Protein AF-A0A2V9QIJ2-F1 (afdb_monomer_lite)

Foldseek 3Di:
DDDPLQVLLVLLQVCCCPPAVEHEAEDAADPLFQWWDQLRYIYGYNPDDSLVSLLSSLLVVLLSLCVFPPVVLVVLLDDDDPLDDVVCLVVNVVSLLSSLLQSQLSSVVSVNPVCQVVSQQLSQLLSQQVNVCNHPVDHDASVVSRDPDGDGRHRDDRDDGHGDGNDIDSVDPRRDSHDDDPPDDDPPPDDPPPPDPDDDDDDDDDDDDDDDDDDDDDDDDDDDD

Sequence (225 aa):
MSIRFADDCQKLETHLKTRYGIRVVTRDIPDPLTGDLDGLEIHIDYAVTPEQRLFLLAHLFGHTVQWNTDPGAFEIGRKYQPPVDEGLFTAILAYENEAASYGLAMLHQAGIADADEWFSAYSQCDQIYLLDFYRSGKKGDFRTFWPASFPLIQPKPIPSFQAVRRGFRMDGVGYLRFCPRNLSSDPSQDDPFRSRAGSALEENLITSPLPFGSTRHLNNEHAKN

Secondary structure (DSSP, 8-state):
----HHHHHHHHHHHIIIII-PEEEEE---TT-SEEE-SSEEEEETTS-HHHHHHHHHHHHHHHHHHHH-TTHHHHTSPPPSSPPGGGHHHHHHHHHHHHHHHHHHHHHTT--TTHHHHHHHHHHHHHHHHHHHHHS----GGGG--SS-PPPPPPPPPP---------SS---S--PPS------TTS--GGGSSS----------------------------

pLDDT: mean 77.23, std 24.63, range [27.31, 98.5]

Radius of gyration: 26.17 Å; chains: 1; bounding box: 38×90×59 Å

Structure (mmCIF, N/CA/C/O backbone):
data_AF-A0A2V9QIJ2-F1
#
_entry.id   AF-A0A2V9QIJ2-F1
#
loop_
_atom_site.group_PDB
_atom_site.id
_atom_site.type_symbol
_atom_site.label_atom_id
_atom_site.label_alt_id
_atom_site.label_comp_id
_atom_site.label_asym_id
_atom_site.label_entity_id
_atom_site.label_seq_id
_atom_site.pdbx_PDB_ins_code
_atom_site.Cartn_x
_atom_site.Cartn_y
_atom_site.Cartn_z
_atom_site.occupancy
_atom_site.B_iso_or_equiv
_atom_site.auth_seq_id
_atom_site.auth_comp_id
_atom_site.auth_asym_id
_atom_site.auth_atom_id
_atom_site.pdbx_PDB_model_num
ATOM 1 N N . MET A 1 1 ? -9.101 18.980 3.767 1.00 55.75 1 MET A N 1
ATOM 2 C CA . MET A 1 1 ? -7.969 19.222 4.691 1.00 55.75 1 MET A CA 1
ATOM 3 C C . MET A 1 1 ? -6.728 18.555 4.092 1.00 55.75 1 MET A C 1
ATOM 5 O O . MET A 1 1 ? -6.886 17.815 3.134 1.00 55.75 1 MET A O 1
ATOM 9 N N . SER A 1 2 ? -5.504 18.844 4.557 1.00 82.81 2 SER A N 1
ATOM 10 C CA . SER A 1 2 ? -4.305 18.142 4.057 1.00 82.81 2 SER A CA 1
ATOM 11 C C . SER A 1 2 ? -4.092 16.827 4.811 1.00 82.81 2 SER A C 1
ATOM 13 O O . SER A 1 2 ? -4.379 16.749 6.009 1.00 82.81 2 SER A O 1
ATOM 15 N N . ILE A 1 3 ? -3.564 15.811 4.127 1.00 89.75 3 ILE A N 1
ATOM 16 C CA . ILE A 1 3 ? -3.202 14.519 4.726 1.00 89.75 3 ILE A CA 1
ATOM 17 C C . ILE A 1 3 ? -2.133 14.751 5.800 1.00 89.75 3 ILE A C 1
ATOM 19 O O . ILE A 1 3 ? -1.184 15.513 5.593 1.00 89.75 3 ILE A O 1
ATOM 23 N N . ARG A 1 4 ? -2.279 14.107 6.962 1.00 95.44 4 ARG A N 1
ATOM 24 C CA . ARG A 1 4 ? -1.317 14.195 8.068 1.00 95.44 4 ARG A CA 1
ATOM 25 C C . ARG A 1 4 ? -0.670 12.836 8.238 1.00 95.44 4 ARG A C 1
ATOM 27 O O . ARG A 1 4 ? -1.018 12.092 9.146 1.00 95.44 4 ARG A O 1
ATOM 34 N N . PHE A 1 5 ? 0.278 12.522 7.358 1.00 96.56 5 PHE A N 1
ATOM 35 C CA . PHE A 1 5 ? 0.811 11.169 7.184 1.00 96.56 5 PHE A CA 1
ATOM 36 C C . PHE A 1 5 ? 1.166 10.440 8.488 1.00 96.56 5 PHE A C 1
ATOM 38 O O . PHE A 1 5 ? 0.772 9.291 8.660 1.00 96.56 5 PHE A O 1
ATOM 45 N N . ALA A 1 6 ? 1.856 11.095 9.426 1.00 96.00 6 ALA A N 1
ATOM 46 C CA . ALA A 1 6 ? 2.221 10.479 10.704 1.00 96.00 6 ALA A CA 1
ATOM 47 C C . ALA A 1 6 ? 0.999 10.183 11.600 1.00 96.00 6 ALA A C 1
ATOM 49 O O . ALA A 1 6 ? 0.856 9.064 12.096 1.00 96.00 6 ALA A O 1
ATOM 50 N N . ASP A 1 7 ? 0.096 11.155 11.762 1.00 96.94 7 ASP A N 1
ATOM 51 C CA . ASP A 1 7 ? -1.138 10.992 12.543 1.00 96.94 7 ASP A CA 1
ATOM 52 C C . ASP A 1 7 ? -2.047 9.927 11.918 1.00 96.94 7 ASP A C 1
ATOM 54 O O . ASP A 1 7 ? -2.646 9.104 12.612 1.00 96.94 7 ASP A O 1
ATOM 58 N N . ASP A 1 8 ? -2.156 9.943 10.592 1.00 97.44 8 ASP A N 1
ATOM 59 C CA . ASP A 1 8 ? -3.006 9.036 9.837 1.00 97.44 8 ASP A CA 1
ATOM 60 C C . ASP A 1 8 ? -2.447 7.606 9.869 1.00 97.44 8 ASP A C 1
ATOM 62 O O . ASP A 1 8 ? -3.227 6.675 10.054 1.00 97.44 8 ASP A O 1
ATOM 66 N N . CYS A 1 9 ? -1.118 7.415 9.855 1.00 97.62 9 CYS A N 1
ATOM 67 C CA . CYS A 1 9 ? -0.502 6.112 10.141 1.00 97.62 9 CYS A CA 1
ATOM 68 C C . CYS A 1 9 ? -0.926 5.584 11.516 1.00 97.62 9 CYS A C 1
ATOM 70 O O . CYS A 1 9 ? -1.364 4.440 11.631 1.00 97.62 9 CYS A O 1
ATOM 72 N N . GLN A 1 10 ? -0.848 6.413 12.562 1.00 97.12 10 GLN A N 1
ATOM 73 C CA . GLN A 1 10 ? -1.204 5.992 13.919 1.00 97.12 10 GLN A CA 1
ATOM 74 C C . GLN A 1 10 ? -2.685 5.598 14.038 1.00 97.12 10 GLN A C 1
ATOM 76 O O . GLN A 1 10 ? -3.017 4.596 14.687 1.00 97.12 10 GLN A O 1
ATOM 81 N N . LYS A 1 11 ? -3.584 6.360 13.399 1.00 96.94 11 LYS A N 1
ATOM 82 C CA . LYS A 1 11 ? -5.013 6.015 13.321 1.00 96.94 11 LYS A CA 1
ATOM 83 C C . LYS A 1 11 ? -5.214 4.676 12.625 1.00 96.94 11 LYS A C 1
ATOM 85 O O . LYS A 1 11 ? -5.948 3.832 13.137 1.00 96.94 11 LYS A O 1
ATOM 90 N N . LEU A 1 12 ? -4.538 4.476 11.497 1.00 97.25 12 LEU A N 1
ATOM 91 C CA . LEU A 1 12 ? -4.661 3.275 10.684 1.00 97.25 12 LEU A CA 1
ATOM 92 C C . LEU A 1 12 ? -4.174 2.033 11.431 1.00 97.25 12 LEU A C 1
ATOM 94 O O . LEU A 1 12 ? -4.890 1.041 11.506 1.00 97.25 12 LEU A O 1
ATOM 98 N N . GLU A 1 13 ? -3.008 2.108 12.071 1.00 97.81 13 GLU A N 1
ATOM 99 C CA . GLU A 1 13 ? -2.464 1.022 12.894 1.00 97.81 13 GLU A CA 1
ATOM 100 C C . GLU A 1 13 ? -3.395 0.658 14.057 1.00 97.81 13 GLU A C 1
ATOM 102 O O . GLU A 1 13 ? -3.639 -0.521 14.333 1.00 97.81 13 GLU A O 1
ATOM 107 N N . THR A 1 14 ? -3.967 1.671 14.716 1.00 97.81 14 THR A N 1
ATOM 108 C CA . THR A 1 14 ? -4.956 1.466 15.781 1.00 97.81 14 THR A CA 1
ATOM 109 C C . THR A 1 14 ? -6.206 0.778 15.236 1.00 97.81 14 THR A C 1
ATOM 111 O O . THR A 1 14 ? -6.710 -0.169 15.848 1.00 97.81 14 THR A O 1
ATOM 114 N N . HIS A 1 15 ? -6.694 1.213 14.074 1.00 97.81 15 HIS A N 1
ATOM 115 C CA . HIS A 1 15 ? -7.863 0.632 13.424 1.00 97.81 15 HIS A CA 1
ATOM 116 C C . HIS A 1 15 ? -7.620 -0.829 13.021 1.00 97.81 15 HIS A C 1
ATOM 118 O O . HIS A 1 15 ? -8.410 -1.697 13.381 1.00 97.81 15 HIS A O 1
ATOM 124 N N . LEU A 1 16 ? -6.493 -1.133 12.372 1.00 97.56 16 LEU A N 1
ATOM 125 C CA . LEU A 1 16 ? -6.100 -2.492 11.982 1.00 97.56 16 LEU A CA 1
ATOM 126 C C . LEU A 1 16 ? -6.086 -3.448 13.179 1.00 97.56 16 LEU A C 1
ATOM 128 O O . LEU A 1 16 ? -6.705 -4.517 13.142 1.00 97.56 16 LEU A O 1
ATOM 132 N N . LYS A 1 17 ? -5.456 -3.027 14.279 1.00 97.38 17 LYS A N 1
ATOM 133 C CA . LYS A 1 17 ? -5.373 -3.832 15.499 1.00 97.38 17 LYS A CA 1
ATOM 134 C C . LYS A 1 17 ? -6.741 -4.058 16.137 1.00 97.38 17 LYS A C 1
ATOM 136 O O . LYS A 1 17 ? -7.055 -5.176 16.532 1.00 97.38 17 LYS A O 1
ATOM 141 N N . THR A 1 18 ? -7.541 -3.004 16.276 1.00 97.12 18 THR A N 1
ATOM 142 C CA . THR A 1 18 ? -8.806 -3.060 17.029 1.00 97.12 18 THR A CA 1
ATOM 143 C C . THR A 1 18 ? -9.947 -3.686 16.234 1.00 97.12 18 THR A C 1
ATOM 145 O O . THR A 1 18 ? -10.744 -4.429 16.802 1.00 97.12 18 THR A O 1
ATOM 148 N N . ARG A 1 19 ? -10.025 -3.418 14.926 1.00 96.75 19 ARG A N 1
ATOM 149 C CA . ARG A 1 19 ? -11.126 -3.867 14.066 1.00 96.75 19 ARG A CA 1
ATOM 150 C C . ARG A 1 19 ? -10.872 -5.219 13.410 1.00 96.75 19 ARG A C 1
ATOM 152 O O . ARG A 1 19 ? -11.833 -5.972 13.231 1.00 96.75 19 ARG A O 1
ATOM 159 N N . TYR A 1 20 ? -9.624 -5.500 13.041 1.00 96.31 20 TYR A N 1
ATOM 160 C CA . TYR A 1 20 ? -9.250 -6.682 12.257 1.00 96.31 20 TYR A CA 1
ATOM 161 C C . TYR A 1 20 ? -8.332 -7.650 13.010 1.00 96.31 20 TYR A C 1
ATOM 163 O O . TYR A 1 20 ? -8.094 -8.755 12.530 1.00 96.31 20 TYR A O 1
ATOM 171 N N . GLY A 1 21 ? -7.816 -7.264 14.183 1.00 96.19 21 GLY A N 1
ATOM 172 C CA . GLY A 1 21 ? -6.835 -8.068 14.914 1.00 96.19 21 GLY A CA 1
ATOM 173 C C . GLY A 1 21 ? -5.475 -8.156 14.213 1.00 96.19 21 GLY A C 1
ATOM 174 O O . GLY A 1 21 ? -4.659 -8.995 14.584 1.00 96.19 21 GLY A O 1
ATOM 175 N N . ILE A 1 22 ? -5.228 -7.302 13.213 1.00 96.50 22 ILE A N 1
ATOM 176 C CA . ILE A 1 22 ? -3.996 -7.296 12.422 1.00 96.50 22 ILE A CA 1
ATOM 177 C C . ILE A 1 22 ? -2.946 -6.466 13.154 1.00 96.50 22 ILE A C 1
ATOM 179 O O . ILE A 1 22 ? -3.179 -5.304 13.498 1.00 96.50 22 ILE A O 1
ATOM 183 N N . ARG A 1 23 ? -1.774 -7.056 13.397 1.00 96.06 23 ARG A N 1
ATOM 184 C CA . ARG A 1 23 ? -0.658 -6.368 14.054 1.00 96.06 23 ARG A CA 1
ATOM 185 C C . ARG A 1 23 ? 0.262 -5.735 13.017 1.00 96.06 23 ARG A C 1
ATOM 187 O O . ARG A 1 23 ? 0.655 -6.392 12.060 1.00 96.06 23 ARG A O 1
ATOM 194 N N . VAL A 1 24 ? 0.660 -4.489 13.259 1.00 96.69 24 VAL A N 1
ATOM 195 C CA . VAL A 1 24 ? 1.707 -3.818 12.483 1.00 96.69 24 VAL A CA 1
ATOM 196 C C . VAL A 1 24 ? 3.044 -3.946 13.209 1.00 96.69 24 VAL A C 1
ATOM 198 O O . VAL A 1 24 ? 3.128 -3.725 14.420 1.00 96.69 24 VAL A O 1
ATOM 201 N N . VAL A 1 25 ? 4.087 -4.339 12.480 1.00 95.56 25 VAL A N 1
ATOM 202 C CA . VAL A 1 25 ? 5.436 -4.583 12.999 1.00 95.56 25 VAL A CA 1
ATOM 203 C C . VAL A 1 25 ? 6.431 -3.700 12.264 1.00 95.56 25 VAL A C 1
ATOM 205 O O . VAL A 1 25 ? 6.711 -3.914 11.089 1.00 95.56 25 VAL A O 1
ATOM 208 N N . THR A 1 26 ? 7.005 -2.731 12.969 1.00 95.38 26 THR A N 1
ATOM 209 C CA . THR A 1 26 ? 8.115 -1.930 12.443 1.00 95.38 26 THR A CA 1
ATOM 210 C C . THR A 1 26 ? 9.434 -2.640 12.737 1.00 95.38 26 THR A C 1
ATOM 212 O O . THR A 1 26 ? 9.715 -2.946 13.897 1.00 95.38 26 THR A O 1
ATOM 215 N N . ARG A 1 27 ? 10.231 -2.935 11.707 1.00 90.56 27 ARG A N 1
ATOM 216 C CA . ARG A 1 27 ? 11.515 -3.650 11.836 1.00 90.56 27 ARG A CA 1
ATOM 217 C C . ARG A 1 27 ? 12.465 -3.300 10.693 1.00 90.56 27 ARG A C 1
ATOM 219 O O . ARG A 1 27 ? 12.053 -2.633 9.760 1.00 90.56 27 ARG A O 1
ATOM 226 N N . ASP A 1 28 ? 13.703 -3.778 10.765 1.00 88.88 28 ASP A N 1
ATOM 227 C CA . ASP A 1 28 ? 14.598 -3.811 9.602 1.00 88.88 28 ASP A CA 1
ATOM 228 C C . ASP A 1 28 ? 14.075 -4.854 8.603 1.00 88.88 28 ASP A C 1
ATOM 230 O O . ASP A 1 28 ? 13.861 -6.019 8.978 1.00 88.88 28 ASP A O 1
ATOM 234 N N . ILE A 1 29 ? 13.816 -4.446 7.365 1.00 83.06 29 ILE A N 1
ATOM 235 C CA . ILE A 1 29 ? 13.443 -5.332 6.268 1.00 83.06 29 ILE A CA 1
ATOM 236 C C . ILE A 1 29 ? 14.593 -5.318 5.251 1.00 83.06 29 ILE A C 1
ATOM 238 O O . ILE A 1 29 ? 15.024 -4.258 4.811 1.00 83.06 29 ILE A O 1
ATOM 242 N N . PRO A 1 30 ? 15.108 -6.492 4.835 1.00 78.62 30 PRO A N 1
ATOM 243 C CA . PRO A 1 30 ? 16.214 -6.533 3.892 1.00 78.62 30 PRO A CA 1
ATOM 244 C C . PRO A 1 30 ? 15.908 -5.796 2.585 1.00 78.62 30 PRO A C 1
ATOM 246 O O . PRO A 1 30 ? 14.915 -6.087 1.905 1.00 78.62 30 PRO A O 1
ATOM 249 N N . ASP A 1 31 ? 16.833 -4.915 2.196 1.00 69.06 31 ASP A N 1
ATOM 250 C CA . ASP A 1 31 ? 16.843 -4.293 0.877 1.00 69.06 31 ASP A CA 1
ATOM 251 C C . ASP A 1 31 ? 16.657 -5.379 -0.198 1.00 69.06 31 ASP A C 1
ATOM 253 O O . ASP A 1 31 ? 17.326 -6.421 -0.174 1.00 69.06 31 ASP A O 1
ATOM 257 N N . PRO A 1 32 ? 15.761 -5.175 -1.174 1.00 70.69 32 PRO A N 1
ATOM 258 C CA . PRO A 1 32 ? 15.106 -3.920 -1.561 1.00 70.69 32 PRO A CA 1
ATOM 259 C C . PRO A 1 32 ? 13.662 -3.758 -1.044 1.00 70.69 32 PRO A C 1
ATOM 261 O O . PRO A 1 32 ? 12.883 -3.037 -1.667 1.00 70.69 32 PRO A O 1
ATOM 264 N N . LEU A 1 33 ? 13.234 -4.546 -0.058 1.00 75.81 33 LEU A N 1
ATOM 265 C CA . LEU A 1 33 ? 11.830 -4.597 0.350 1.00 75.81 33 LEU A CA 1
ATOM 266 C C . LEU A 1 33 ? 11.549 -3.523 1.404 1.00 75.81 33 LEU A C 1
ATOM 268 O O . LEU A 1 33 ? 12.352 -3.319 2.302 1.00 75.81 33 LEU A O 1
ATOM 272 N N . THR A 1 34 ? 10.390 -2.872 1.314 1.00 83.94 34 THR A N 1
ATOM 273 C CA . THR A 1 34 ? 9.964 -1.853 2.296 1.00 83.94 34 THR A CA 1
ATOM 274 C C . THR A 1 34 ? 8.800 -2.304 3.178 1.00 83.94 34 THR A C 1
ATOM 276 O O . THR A 1 34 ? 8.507 -1.686 4.203 1.00 83.94 34 THR A O 1
ATOM 279 N N . GLY A 1 35 ? 8.164 -3.418 2.818 1.00 86.88 35 GLY A N 1
ATOM 280 C CA . GLY A 1 35 ? 7.099 -4.046 3.579 1.00 86.88 35 GLY A CA 1
ATOM 281 C C . GLY A 1 35 ? 6.926 -5.522 3.228 1.00 86.88 35 GLY A C 1
ATOM 282 O O . GLY A 1 35 ? 7.430 -6.002 2.210 1.00 86.88 35 GLY A O 1
ATOM 283 N N . ASP A 1 36 ? 6.239 -6.249 4.103 1.00 86.31 36 ASP A N 1
ATOM 284 C CA . ASP A 1 36 ? 5.885 -7.661 3.940 1.00 86.31 36 ASP A CA 1
ATOM 285 C C . ASP A 1 36 ? 4.595 -7.963 4.720 1.00 86.31 36 ASP A C 1
ATOM 287 O O . ASP A 1 36 ? 4.219 -7.213 5.625 1.00 86.31 36 ASP A O 1
ATOM 291 N N . LEU A 1 37 ? 3.918 -9.061 4.399 1.00 88.44 37 LEU A N 1
ATOM 292 C CA . LEU A 1 37 ? 2.733 -9.507 5.130 1.00 88.44 37 LEU A CA 1
ATOM 293 C C . LEU A 1 37 ? 2.642 -11.034 5.160 1.00 88.44 37 LEU A C 1
ATOM 295 O O . LEU A 1 37 ? 3.159 -11.720 4.280 1.00 88.44 37 LEU A O 1
ATOM 299 N N . ASP A 1 38 ? 1.966 -11.573 6.172 1.00 85.25 38 ASP A N 1
ATOM 300 C CA . ASP A 1 38 ? 1.769 -13.024 6.321 1.00 85.25 38 ASP A CA 1
ATOM 301 C C . ASP A 1 38 ? 0.291 -13.451 6.381 1.00 85.25 38 ASP A C 1
ATOM 303 O O . ASP A 1 38 ? -0.011 -14.621 6.636 1.00 85.25 38 ASP A O 1
ATOM 307 N N . GLY A 1 39 ? -0.625 -12.503 6.164 1.00 85.38 39 GLY A N 1
ATOM 308 C CA . GLY A 1 39 ? -2.075 -12.677 6.278 1.00 85.38 39 GLY A CA 1
ATOM 309 C C . GLY A 1 39 ? -2.656 -12.356 7.664 1.00 85.38 39 GLY A C 1
ATOM 310 O O . GLY A 1 39 ? -3.873 -12.217 7.782 1.00 85.38 39 GLY A O 1
ATOM 311 N N . LEU A 1 40 ? -1.817 -12.194 8.691 1.00 90.62 40 LEU A N 1
ATOM 312 C CA . LEU A 1 40 ? -2.180 -11.805 10.062 1.00 90.62 40 LEU A CA 1
ATOM 313 C C . LEU A 1 40 ? -1.444 -10.539 10.531 1.00 90.62 40 LEU A C 1
ATOM 315 O O . LEU A 1 40 ? -1.973 -9.761 11.325 1.00 90.62 40 LEU A O 1
ATOM 319 N N . GLU A 1 41 ? -0.222 -10.337 10.060 1.00 94.06 41 GLU A N 1
ATOM 320 C CA . GLU A 1 41 ? 0.670 -9.252 10.440 1.00 94.06 41 GLU A CA 1
ATOM 321 C C . GLU A 1 41 ? 1.143 -8.506 9.192 1.00 94.06 41 GLU A C 1
ATOM 323 O O . GLU A 1 41 ? 1.405 -9.106 8.147 1.00 94.06 41 GLU A O 1
ATOM 328 N N . ILE A 1 42 ? 1.268 -7.187 9.327 1.00 94.00 42 ILE A N 1
ATOM 329 C CA . ILE A 1 42 ? 1.852 -6.298 8.322 1.00 94.00 42 ILE A CA 1
ATOM 330 C C . ILE A 1 42 ? 3.182 -5.803 8.875 1.00 94.00 42 ILE A C 1
ATOM 332 O O . ILE A 1 42 ? 3.247 -5.231 9.962 1.00 94.00 42 ILE A O 1
ATOM 336 N N . HIS A 1 43 ? 4.256 -6.035 8.139 1.00 93.31 43 HIS A N 1
ATOM 337 C CA . HIS A 1 43 ? 5.605 -5.645 8.511 1.00 93.31 43 HIS A CA 1
ATOM 338 C C . HIS A 1 43 ? 6.029 -4.483 7.622 1.00 93.31 43 HIS A C 1
ATOM 340 O O . HIS A 1 43 ? 5.878 -4.557 6.408 1.00 93.31 43 HIS A O 1
ATOM 346 N N . ILE A 1 44 ? 6.562 -3.420 8.219 1.00 92.50 44 ILE A N 1
ATOM 347 C CA . ILE A 1 44 ? 7.032 -2.234 7.495 1.00 92.50 44 ILE A CA 1
ATOM 348 C C . ILE A 1 44 ? 8.446 -1.897 7.952 1.00 92.50 44 ILE A C 1
ATOM 350 O O . ILE A 1 44 ? 8.756 -1.977 9.146 1.00 92.50 44 ILE A O 1
ATOM 354 N N . ASP A 1 45 ? 9.288 -1.529 6.994 1.00 92.19 45 ASP A N 1
ATOM 355 C CA . ASP A 1 45 ? 10.657 -1.108 7.250 1.00 92.19 45 ASP A CA 1
ATOM 356 C C . ASP A 1 45 ? 10.691 0.185 8.087 1.00 92.19 45 ASP A C 1
ATOM 358 O O . ASP A 1 45 ? 9.856 1.073 7.906 1.00 92.19 45 ASP A O 1
ATOM 362 N N . TYR A 1 46 ? 11.624 0.322 9.032 1.00 92.62 46 TYR A N 1
ATOM 363 C CA . TYR A 1 46 ? 11.714 1.540 9.849 1.00 92.62 46 TYR A CA 1
ATOM 364 C C . TYR A 1 46 ? 12.207 2.772 9.071 1.00 92.62 46 TYR A C 1
ATOM 366 O O . TYR A 1 46 ? 12.061 3.891 9.563 1.00 92.62 46 TYR A O 1
ATOM 374 N N . ALA A 1 47 ? 12.831 2.583 7.907 1.00 91.75 47 ALA A N 1
ATOM 375 C CA . ALA A 1 47 ? 13.474 3.626 7.117 1.00 91.75 47 ALA A CA 1
ATOM 376 C C . ALA A 1 47 ? 12.528 4.314 6.121 1.00 91.75 47 ALA A C 1
ATOM 378 O O . ALA A 1 47 ? 12.941 5.274 5.467 1.00 91.75 47 ALA A O 1
ATOM 379 N N . VAL A 1 48 ? 11.276 3.859 5.991 1.00 90.56 48 VAL A N 1
ATOM 380 C CA . VAL A 1 48 ? 10.297 4.508 5.108 1.00 90.56 48 VAL A CA 1
ATOM 381 C C . VAL A 1 48 ? 9.823 5.843 5.683 1.00 90.56 48 VAL A C 1
ATOM 383 O O . VAL A 1 48 ? 9.694 6.018 6.898 1.00 90.56 48 VAL A O 1
ATOM 386 N N . THR A 1 49 ? 9.506 6.791 4.804 1.00 94.50 49 THR A N 1
ATOM 387 C CA . THR A 1 49 ? 8.888 8.058 5.211 1.00 94.50 49 THR A CA 1
ATOM 388 C C . THR A 1 49 ? 7.455 7.833 5.718 1.00 94.50 49 THR A C 1
ATOM 390 O O . THR A 1 49 ? 6.826 6.827 5.379 1.00 94.50 49 THR A O 1
ATOM 393 N N . PRO A 1 50 ? 6.871 8.771 6.490 1.00 96.12 50 PRO A N 1
ATOM 394 C CA . PRO A 1 50 ? 5.467 8.674 6.893 1.00 96.12 50 PRO A CA 1
ATOM 395 C C . PRO A 1 50 ? 4.488 8.556 5.714 1.00 96.12 50 PRO A C 1
ATOM 397 O O . PRO A 1 50 ? 3.495 7.842 5.822 1.00 96.12 50 PRO A O 1
ATOM 400 N N . GLU A 1 51 ? 4.767 9.219 4.586 1.00 95.56 51 GLU A N 1
ATOM 401 C CA . GLU A 1 51 ? 3.961 9.094 3.361 1.00 95.56 51 GLU A CA 1
ATOM 402 C C . GLU A 1 51 ? 3.994 7.656 2.828 1.00 95.56 51 GLU A C 1
ATOM 404 O O . GLU A 1 51 ? 2.946 7.037 2.632 1.00 95.56 51 GLU A O 1
ATOM 409 N N . GLN A 1 52 ? 5.198 7.102 2.649 1.00 94.50 52 GLN A N 1
ATOM 410 C CA . GLN A 1 52 ? 5.389 5.722 2.197 1.00 94.50 52 GLN A CA 1
ATOM 411 C C . GLN A 1 52 ? 4.736 4.727 3.155 1.00 94.50 52 GLN A C 1
ATOM 413 O O . GLN A 1 52 ? 4.080 3.785 2.716 1.00 94.50 52 GLN A O 1
ATOM 418 N N . ARG A 1 53 ? 4.872 4.951 4.468 1.00 96.12 53 ARG A N 1
ATOM 419 C CA . ARG A 1 53 ? 4.246 4.118 5.495 1.00 96.12 53 ARG A CA 1
ATOM 420 C C . ARG A 1 53 ? 2.730 4.105 5.359 1.00 96.12 53 ARG A C 1
ATOM 422 O O . ARG A 1 53 ? 2.146 3.026 5.413 1.00 96.12 53 ARG A O 1
ATOM 429 N N . LEU A 1 54 ? 2.095 5.265 5.181 1.00 97.50 54 LEU A N 1
ATOM 430 C CA . LEU A 1 54 ? 0.640 5.333 5.052 1.00 97.50 54 LEU A CA 1
ATOM 431 C C . LEU A 1 54 ? 0.166 4.543 3.827 1.00 97.50 54 LEU A C 1
ATOM 433 O O . LEU A 1 54 ? -0.796 3.780 3.926 1.00 97.50 54 LEU A O 1
ATOM 437 N N . PHE A 1 55 ? 0.878 4.681 2.704 1.00 96.81 55 PHE A N 1
ATOM 438 C CA . PHE A 1 55 ? 0.585 3.919 1.494 1.00 96.81 55 PHE A CA 1
ATOM 439 C C . PHE A 1 55 ? 0.745 2.412 1.731 1.00 96.81 55 PHE A C 1
ATOM 441 O O . PHE A 1 55 ? -0.194 1.654 1.493 1.00 96.81 55 PHE A O 1
ATOM 448 N N . LEU A 1 56 ? 1.890 1.990 2.280 1.00 95.81 56 LEU A N 1
ATOM 449 C CA . LEU A 1 56 ? 2.200 0.595 2.609 1.00 95.81 56 LEU A CA 1
ATOM 450 C C . LEU A 1 56 ? 1.144 -0.036 3.521 1.00 95.81 56 LEU A C 1
ATOM 452 O O . LEU A 1 56 ? 0.696 -1.147 3.261 1.00 95.81 56 LEU A O 1
ATOM 456 N N . LEU A 1 57 ? 0.714 0.664 4.571 1.00 97.62 57 LEU A N 1
ATOM 457 C CA . LEU A 1 57 ? -0.305 0.159 5.492 1.00 97.62 57 LEU A CA 1
ATOM 458 C C . LEU A 1 57 ? -1.631 -0.128 4.779 1.00 97.62 57 LEU A C 1
ATOM 460 O O . LEU A 1 57 ? -2.206 -1.200 4.966 1.00 97.62 57 LEU A O 1
ATOM 464 N N . ALA A 1 58 ? -2.113 0.811 3.962 1.00 97.88 58 ALA A N 1
ATOM 465 C CA . ALA A 1 58 ? -3.363 0.646 3.228 1.00 97.88 58 ALA A CA 1
ATOM 466 C C . ALA A 1 58 ? -3.250 -0.416 2.125 1.00 97.88 58 ALA A C 1
ATOM 468 O O . ALA A 1 58 ? -4.126 -1.273 1.994 1.00 97.88 58 ALA A O 1
ATOM 469 N N . HIS A 1 59 ? -2.151 -0.406 1.377 1.00 96.25 59 HIS A N 1
ATOM 470 C CA . HIS A 1 59 ? -1.909 -1.326 0.274 1.00 96.25 59 HIS A CA 1
ATOM 471 C C . HIS A 1 59 ? -1.720 -2.780 0.755 1.00 96.25 59 HIS A C 1
ATOM 473 O O . HIS A 1 59 ? -2.425 -3.683 0.302 1.00 96.25 59 HIS A O 1
ATOM 479 N N . LEU A 1 60 ? -0.862 -3.015 1.757 1.00 94.88 60 LEU A N 1
ATOM 480 C CA . LEU A 1 60 ? -0.641 -4.354 2.326 1.00 94.88 60 LEU A CA 1
ATOM 481 C C . LEU A 1 60 ? -1.875 -4.872 3.081 1.00 94.88 60 LEU A C 1
ATOM 483 O O . LEU A 1 60 ? -2.126 -6.081 3.105 1.00 94.88 60 LEU A O 1
ATOM 487 N N . PHE A 1 61 ? -2.695 -3.987 3.658 1.00 96.94 61 PHE A N 1
ATOM 488 C CA . PHE A 1 61 ? -4.007 -4.387 4.167 1.00 96.94 61 PHE A CA 1
ATOM 489 C C . PHE A 1 61 ? -4.908 -4.916 3.047 1.00 96.94 61 PHE A C 1
ATOM 491 O O . PHE A 1 61 ? -5.538 -5.957 3.223 1.00 96.94 61 PHE A O 1
ATOM 498 N N . GLY A 1 62 ? -4.931 -4.256 1.887 1.00 96.38 62 GLY A N 1
ATOM 499 C CA . GLY A 1 62 ? -5.682 -4.717 0.722 1.00 96.38 62 GLY A CA 1
ATOM 500 C C . GLY A 1 62 ? -5.353 -6.158 0.330 1.00 96.38 62 GLY A C 1
ATOM 501 O O . GLY A 1 62 ? -6.252 -6.992 0.202 1.00 96.38 62 GLY A O 1
ATOM 502 N N . HIS A 1 63 ? -4.063 -6.488 0.259 1.00 93.44 63 HIS A N 1
ATOM 503 C CA . HIS A 1 63 ? -3.620 -7.865 0.029 1.00 93.44 63 HIS A CA 1
ATOM 504 C C . HIS A 1 63 ? -3.944 -8.805 1.193 1.00 93.44 63 HIS A C 1
ATOM 506 O O . HIS A 1 63 ? -4.295 -9.962 0.971 1.00 93.44 63 HIS A O 1
ATOM 512 N N . THR A 1 64 ? -3.895 -8.316 2.436 1.00 93.25 64 THR A N 1
ATOM 513 C CA . THR A 1 64 ? -4.319 -9.103 3.603 1.00 93.25 64 THR A CA 1
ATOM 514 C C . THR A 1 64 ? -5.785 -9.524 3.474 1.00 93.25 64 THR A C 1
ATOM 516 O O . THR A 1 64 ? -6.108 -10.682 3.742 1.00 93.25 64 THR A O 1
ATOM 519 N N . VAL A 1 65 ? -6.673 -8.636 3.013 1.00 95.56 65 VAL A N 1
ATOM 520 C CA . VAL A 1 65 ? -8.077 -8.980 2.733 1.00 95.56 65 VAL A CA 1
ATOM 521 C C . VAL A 1 65 ? -8.155 -10.060 1.656 1.00 95.56 65 VAL A C 1
ATOM 523 O O . VAL A 1 65 ? -8.793 -11.090 1.878 1.00 95.56 65 VAL A O 1
ATOM 526 N N . GLN A 1 66 ? -7.477 -9.869 0.522 1.00 92.25 66 GLN A N 1
ATOM 527 C CA . GLN A 1 66 ? -7.482 -10.834 -0.583 1.00 92.25 66 GLN A CA 1
ATOM 528 C C . GLN A 1 66 ? -7.029 -12.228 -0.131 1.00 92.25 66 GLN A C 1
ATOM 530 O O . GLN A 1 66 ? -7.739 -13.205 -0.344 1.00 92.25 66 GLN A O 1
ATOM 535 N N . TRP A 1 67 ? -5.911 -12.334 0.591 1.00 88.94 67 TRP A N 1
ATOM 536 C CA . TRP A 1 67 ? -5.365 -13.627 1.033 1.00 88.94 67 TRP A CA 1
ATOM 537 C C . TRP A 1 67 ? -6.247 -14.352 2.056 1.00 88.94 67 TRP A C 1
ATOM 539 O O . TRP A 1 67 ? -6.149 -15.572 2.230 1.00 88.94 67 TRP A O 1
ATOM 549 N N . ASN A 1 68 ? -7.094 -13.612 2.770 1.00 90.75 68 ASN A N 1
ATOM 550 C CA . ASN A 1 68 ? -8.025 -14.183 3.735 1.00 90.75 68 ASN A CA 1
ATOM 551 C C . ASN A 1 68 ? -9.404 -14.494 3.139 1.00 90.75 68 ASN A C 1
ATOM 553 O O . ASN A 1 68 ? -10.173 -15.209 3.780 1.00 90.75 68 ASN A O 1
ATOM 557 N N . THR A 1 69 ? -9.716 -14.003 1.937 1.00 91.88 69 THR A N 1
ATOM 558 C CA . THR A 1 69 ? -11.059 -14.111 1.338 1.00 91.88 69 THR A CA 1
ATOM 559 C C . THR A 1 69 ? -11.088 -14.892 0.029 1.00 91.88 69 THR A C 1
ATOM 561 O O . THR A 1 69 ? -12.095 -15.538 -0.254 1.00 91.88 69 THR A O 1
ATOM 564 N N . ASP A 1 70 ? -9.991 -14.909 -0.725 1.00 86.75 70 ASP A N 1
ATOM 565 C CA . ASP A 1 70 ? -9.859 -15.650 -1.975 1.00 86.75 70 ASP A CA 1
A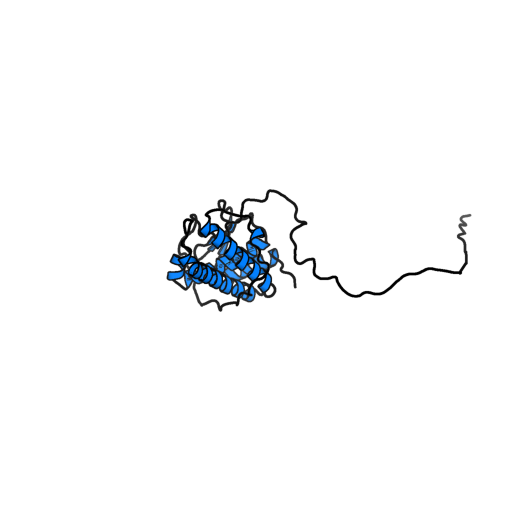TOM 566 C C . ASP A 1 70 ? -8.618 -16.565 -1.940 1.00 86.75 70 ASP A C 1
ATOM 568 O O . ASP A 1 70 ? -7.480 -16.086 -1.948 1.00 86.75 70 ASP A O 1
ATOM 572 N N . PRO A 1 71 ? -8.800 -17.900 -1.927 1.00 76.88 71 PRO A N 1
ATOM 573 C CA . PRO A 1 71 ? -7.691 -18.845 -2.032 1.00 76.88 71 PRO A CA 1
ATOM 574 C C . PRO A 1 71 ? -6.847 -18.676 -3.308 1.00 76.88 71 PRO A C 1
ATOM 576 O O . PRO A 1 71 ? -5.648 -18.949 -3.274 1.00 76.88 71 PRO A O 1
ATOM 579 N N . GLY A 1 72 ? -7.446 -18.235 -4.423 1.00 76.12 72 GLY A N 1
ATOM 580 C CA . GLY A 1 72 ? -6.764 -18.046 -5.709 1.00 76.12 72 GLY A CA 1
ATOM 581 C C . GLY A 1 72 ? -5.881 -16.797 -5.754 1.00 76.12 72 GLY A C 1
ATOM 582 O O . GLY A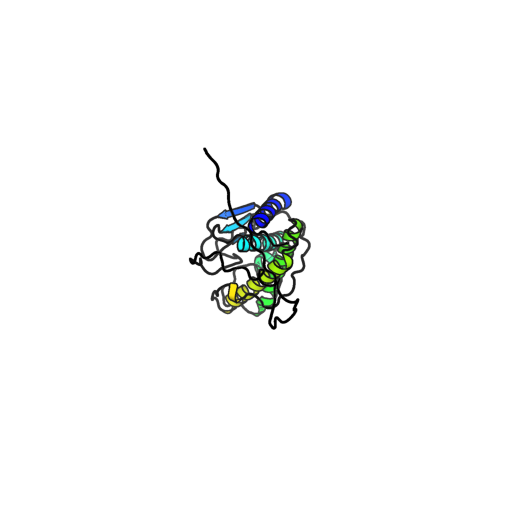 1 72 ? -4.844 -16.793 -6.421 1.00 76.12 72 GLY A O 1
ATOM 583 N N . ALA A 1 73 ? -6.228 -15.772 -4.976 1.00 73.88 73 ALA A N 1
ATOM 584 C CA . ALA A 1 73 ? -5.458 -14.538 -4.856 1.00 73.88 73 ALA A CA 1
ATOM 585 C C . ALA A 1 73 ? -4.030 -14.781 -4.342 1.00 73.88 73 ALA A C 1
ATOM 587 O O . ALA A 1 73 ? -3.093 -14.092 -4.748 1.00 73.88 73 ALA A O 1
ATOM 588 N N . PHE A 1 74 ? -3.837 -15.806 -3.503 1.00 67.31 74 PHE A N 1
ATOM 589 C CA . PHE A 1 74 ? -2.509 -16.174 -3.012 1.00 67.31 74 PHE A CA 1
ATOM 590 C C . PHE A 1 74 ? -1.560 -16.597 -4.142 1.00 67.31 74 PHE A C 1
ATOM 592 O O . PHE A 1 74 ? -0.370 -16.280 -4.086 1.00 67.31 74 PHE A O 1
ATOM 599 N N . GLU A 1 75 ? -2.084 -17.280 -5.165 1.00 69.38 75 GLU A N 1
ATOM 600 C CA . GLU A 1 75 ? -1.309 -17.813 -6.288 1.00 69.38 75 GLU A CA 1
ATOM 601 C C . GLU A 1 75 ? -0.930 -16.734 -7.311 1.00 69.38 75 GLU A C 1
ATOM 603 O O . GLU A 1 75 ? 0.179 -16.794 -7.850 1.00 69.38 75 GLU A O 1
ATOM 608 N N . ILE A 1 76 ? -1.825 -15.764 -7.554 1.00 71.88 76 ILE A N 1
ATOM 609 C CA . ILE A 1 76 ? -1.595 -14.604 -8.440 1.00 71.88 76 ILE A CA 1
ATOM 610 C C . ILE A 1 76 ? -0.621 -13.633 -7.789 1.00 71.88 76 ILE A C 1
ATOM 612 O O . ILE A 1 76 ? 0.331 -13.187 -8.417 1.00 71.88 76 ILE A O 1
ATOM 616 N N . GLY A 1 77 ? -0.800 -13.366 -6.498 1.00 66.06 77 GLY A N 1
ATOM 617 C CA . GLY A 1 77 ? 0.106 -12.513 -5.754 1.00 66.06 77 GLY A CA 1
ATOM 618 C C . GLY A 1 77 ? 1.474 -13.145 -5.510 1.00 66.06 77 GLY A C 1
ATOM 619 O O . GLY A 1 77 ? 2.129 -12.696 -4.586 1.00 66.06 77 GLY A O 1
ATOM 620 N N . ARG A 1 78 ? 1.906 -14.213 -6.201 1.00 68.31 78 ARG A N 1
ATOM 621 C CA . ARG A 1 78 ? 3.245 -14.811 -6.032 1.00 68.31 78 ARG A CA 1
ATOM 622 C C . ARG A 1 78 ? 4.321 -14.007 -6.756 1.00 68.31 78 ARG A C 1
ATOM 624 O O . ARG A 1 78 ? 4.064 -13.237 -7.671 1.00 68.31 78 ARG A O 1
ATOM 631 N N . LYS A 1 79 ? 5.574 -14.217 -6.349 1.00 68.12 79 LYS A N 1
ATOM 632 C CA . LYS A 1 79 ? 6.731 -13.584 -6.978 1.00 68.12 79 LYS A CA 1
ATOM 633 C C . LYS A 1 79 ? 6.904 -14.120 -8.393 1.00 68.12 79 LYS A C 1
ATOM 635 O O . LYS A 1 79 ? 7.219 -15.293 -8.579 1.00 68.12 79 LYS A O 1
ATOM 640 N N . TYR A 1 80 ? 6.799 -13.234 -9.369 1.00 74.75 80 TYR A N 1
ATOM 641 C CA . TYR A 1 80 ? 7.216 -13.527 -10.730 1.00 74.75 80 TYR A CA 1
ATOM 642 C C . TYR A 1 80 ? 8.704 -13.217 -10.910 1.00 74.75 80 TYR A C 1
ATOM 644 O O . TYR A 1 80 ? 9.230 -12.250 -10.348 1.00 74.75 80 TYR A O 1
ATOM 652 N N . GLN A 1 81 ? 9.396 -14.046 -11.691 1.00 80.25 81 GLN A N 1
ATOM 653 C CA . GLN A 1 81 ? 10.749 -13.756 -12.150 1.00 80.25 81 GLN A CA 1
ATOM 654 C C . GLN A 1 81 ? 10.654 -13.008 -13.484 1.00 80.25 81 GLN A C 1
ATOM 656 O O . GLN A 1 81 ? 10.149 -13.588 -14.441 1.00 80.25 81 GLN A O 1
ATOM 661 N N . PRO A 1 82 ? 11.114 -11.746 -13.571 1.00 85.12 82 PRO A N 1
ATOM 662 C CA . PRO A 1 82 ? 11.140 -11.040 -14.843 1.00 85.12 82 PRO A CA 1
ATOM 663 C C . PRO A 1 82 ? 12.090 -11.703 -15.858 1.00 85.12 82 PRO A C 1
ATOM 665 O O . PRO A 1 82 ? 13.121 -12.252 -15.447 1.00 85.12 82 PRO A O 1
ATOM 668 N N . PRO A 1 83 ? 11.807 -11.585 -17.166 1.00 88.88 83 PRO A N 1
ATOM 669 C CA . PRO A 1 83 ? 10.607 -10.968 -17.728 1.00 88.88 83 PRO A CA 1
ATOM 670 C C . PRO A 1 83 ? 9.365 -11.841 -17.500 1.00 88.88 83 PRO A C 1
ATOM 672 O O . PRO A 1 83 ? 9.408 -13.060 -17.645 1.00 88.88 83 PRO A O 1
ATOM 675 N N . VAL A 1 84 ? 8.260 -11.203 -17.129 1.00 87.50 84 VAL A N 1
ATOM 676 C CA . VAL A 1 84 ? 6.962 -11.857 -16.934 1.00 87.50 84 VAL A CA 1
ATOM 677 C C . VAL A 1 84 ? 6.194 -11.817 -18.251 1.00 87.50 84 VAL A C 1
ATOM 679 O O . VAL A 1 84 ? 6.288 -10.834 -18.983 1.00 87.50 84 VAL A O 1
ATOM 682 N N . ASP A 1 85 ? 5.436 -12.872 -18.551 1.00 89.56 85 ASP A N 1
ATOM 683 C CA . ASP A 1 85 ? 4.541 -12.892 -19.709 1.00 89.56 85 ASP A CA 1
ATOM 684 C C . ASP A 1 85 ? 3.539 -11.726 -19.631 1.00 89.56 85 ASP A C 1
ATOM 686 O O . ASP A 1 85 ? 2.757 -11.629 -18.682 1.00 89.56 85 ASP A O 1
ATOM 690 N N . GLU A 1 86 ? 3.552 -10.844 -20.635 1.00 92.44 86 GLU A N 1
ATOM 691 C CA . GLU A 1 86 ? 2.654 -9.687 -20.693 1.00 92.44 86 GLU A CA 1
ATOM 692 C C . GLU A 1 86 ? 1.177 -10.097 -20.767 1.00 92.44 86 GLU A C 1
ATOM 694 O O . GLU A 1 86 ? 0.309 -9.332 -20.342 1.00 92.44 86 GLU A O 1
ATOM 699 N N . GLY A 1 87 ? 0.875 -11.325 -21.216 1.00 91.88 87 GLY A N 1
ATOM 700 C CA . GLY A 1 87 ? -0.472 -11.896 -21.153 1.00 91.88 87 GLY A CA 1
ATOM 701 C C . GLY A 1 87 ? -1.043 -11.965 -19.728 1.00 91.88 87 GLY A C 1
ATOM 702 O O . GLY A 1 87 ? -2.262 -11.988 -19.557 1.00 91.88 87 GLY A O 1
ATOM 703 N N . LEU A 1 88 ? -0.189 -11.934 -18.696 1.00 89.50 88 LEU A N 1
ATOM 704 C CA . LEU A 1 88 ? -0.593 -11.913 -17.287 1.00 89.50 88 LEU A CA 1
ATOM 705 C C . LEU A 1 88 ? -0.852 -10.501 -16.744 1.00 89.50 88 LEU A C 1
ATOM 707 O O . LEU A 1 88 ? -1.435 -10.367 -15.668 1.00 89.50 88 LEU A O 1
ATOM 711 N N . PHE A 1 89 ? -0.452 -9.439 -17.451 1.00 92.06 89 PHE A N 1
ATOM 712 C CA . PHE A 1 89 ? -0.478 -8.078 -16.899 1.00 92.06 89 PHE A CA 1
ATOM 713 C C . PHE A 1 89 ? -1.883 -7.596 -16.575 1.00 92.06 89 PHE A C 1
ATOM 715 O O . PHE A 1 89 ? -2.077 -6.935 -15.560 1.00 92.06 89 PHE A O 1
ATOM 722 N N . THR A 1 90 ? -2.879 -7.965 -17.381 1.00 93.75 90 THR A N 1
ATOM 723 C CA . THR A 1 90 ? -4.276 -7.640 -17.079 1.00 93.75 90 THR A CA 1
ATOM 724 C C . THR A 1 90 ? -4.730 -8.274 -15.763 1.00 93.75 90 THR A C 1
ATOM 726 O O . THR A 1 90 ? -5.386 -7.607 -14.967 1.00 93.75 90 THR A O 1
ATOM 729 N N . ALA A 1 91 ? -4.354 -9.530 -15.501 1.00 91.12 91 ALA A N 1
ATOM 730 C CA . ALA A 1 91 ? -4.701 -10.218 -14.258 1.00 91.12 91 ALA A CA 1
ATOM 731 C C . ALA A 1 91 ? -3.956 -9.629 -13.049 1.00 91.12 91 ALA A C 1
ATOM 733 O O . ALA A 1 91 ? -4.562 -9.427 -11.999 1.00 91.12 91 ALA A O 1
ATOM 734 N N . ILE A 1 92 ? -2.675 -9.289 -13.218 1.00 90.12 92 ILE A N 1
ATOM 735 C CA . ILE A 1 92 ? -1.861 -8.627 -12.188 1.00 90.12 92 ILE A CA 1
ATOM 736 C C . ILE A 1 92 ? -2.457 -7.259 -11.839 1.00 90.12 92 ILE A C 1
ATOM 738 O O . ILE A 1 92 ? -2.723 -6.990 -10.675 1.00 90.12 92 ILE A O 1
ATOM 742 N N . LEU A 1 93 ? -2.760 -6.416 -12.831 1.00 92.94 93 LEU A N 1
ATOM 743 C CA . LEU A 1 93 ? -3.375 -5.108 -12.587 1.00 92.94 93 LEU A CA 1
ATOM 744 C C . LEU A 1 93 ? -4.763 -5.216 -11.946 1.00 92.94 93 LEU A C 1
ATOM 746 O O . LEU A 1 93 ? -5.125 -4.361 -11.140 1.00 92.94 93 LEU A O 1
ATOM 750 N N . ALA A 1 94 ? -5.558 -6.229 -12.296 1.00 94.06 94 ALA A N 1
ATOM 751 C CA . ALA A 1 94 ? -6.842 -6.465 -11.639 1.00 94.06 94 ALA A CA 1
ATOM 752 C C . ALA A 1 94 ? -6.652 -6.827 -10.156 1.00 94.06 94 ALA A C 1
ATOM 754 O O . ALA A 1 94 ? -7.366 -6.298 -9.303 1.00 94.06 94 ALA A O 1
ATOM 755 N N . TYR A 1 95 ? -5.657 -7.667 -9.855 1.00 92.81 95 TYR A N 1
ATOM 756 C CA . TYR A 1 95 ? -5.274 -8.028 -8.491 1.00 92.81 95 TYR A CA 1
ATOM 757 C C . TYR A 1 95 ? -4.793 -6.803 -7.687 1.00 92.81 95 TYR A C 1
ATOM 759 O O . TYR A 1 95 ? -5.289 -6.588 -6.579 1.00 92.81 95 TYR A O 1
ATOM 767 N N . GLU A 1 96 ? -3.941 -5.946 -8.266 1.00 94.69 96 GLU A N 1
ATOM 768 C CA . GLU A 1 96 ? -3.498 -4.688 -7.637 1.00 94.69 96 GLU A CA 1
ATOM 769 C C . GLU A 1 96 ? -4.648 -3.719 -7.369 1.00 94.69 96 GLU A C 1
ATOM 771 O O . GLU A 1 96 ? -4.766 -3.150 -6.283 1.00 94.69 96 GLU A O 1
ATOM 776 N N . ASN A 1 97 ? -5.515 -3.515 -8.364 1.00 96.38 97 ASN A N 1
ATOM 777 C CA . ASN A 1 97 ? -6.624 -2.574 -8.245 1.00 96.38 97 ASN A CA 1
ATOM 778 C C . ASN A 1 97 ? -7.638 -3.020 -7.194 1.00 96.38 97 ASN A C 1
ATOM 780 O O . ASN A 1 97 ? -8.195 -2.183 -6.483 1.00 96.38 97 ASN A O 1
ATOM 784 N N . GLU A 1 98 ? -7.876 -4.324 -7.059 1.00 96.56 98 GLU A N 1
ATOM 785 C CA . GLU A 1 98 ? -8.736 -4.831 -5.997 1.00 96.56 98 GLU A CA 1
ATOM 786 C C . GLU A 1 98 ? -8.114 -4.611 -4.610 1.00 96.56 98 GLU A C 1
ATOM 788 O O . GLU A 1 98 ? -8.806 -4.118 -3.714 1.00 96.56 98 GLU A O 1
ATOM 793 N N . ALA A 1 99 ? -6.820 -4.902 -4.437 1.00 95.94 99 ALA A N 1
ATOM 794 C CA . ALA A 1 99 ? -6.114 -4.630 -3.187 1.00 95.94 99 ALA A CA 1
ATOM 795 C C . ALA A 1 99 ? -6.213 -3.145 -2.816 1.00 95.94 99 ALA A C 1
ATOM 797 O O . ALA A 1 99 ? -6.610 -2.795 -1.702 1.00 95.94 99 ALA A O 1
ATOM 798 N N . ALA A 1 100 ? -5.944 -2.262 -3.776 1.00 97.81 100 ALA A N 1
ATOM 799 C CA . ALA A 1 100 ? -6.039 -0.828 -3.572 1.00 97.81 100 ALA A CA 1
ATOM 800 C C . ALA A 1 100 ? -7.484 -0.383 -3.255 1.00 97.81 100 ALA A C 1
ATOM 802 O O . ALA A 1 100 ? -7.694 0.450 -2.376 1.00 97.81 100 ALA A O 1
ATOM 803 N N . SER A 1 101 ? -8.502 -1.003 -3.858 1.00 98.50 101 SER A N 1
ATOM 804 C CA . SER A 1 101 ? -9.912 -0.720 -3.538 1.00 98.50 101 SER A CA 1
ATOM 805 C C . SER A 1 101 ? -10.269 -1.059 -2.081 1.00 98.50 101 SER A C 1
ATOM 807 O O . SER A 1 101 ? -11.023 -0.319 -1.443 1.00 98.50 101 SER A O 1
ATOM 809 N N . TYR A 1 102 ? -9.719 -2.145 -1.525 1.00 98.50 102 TYR A N 1
ATOM 810 C CA . TYR A 1 102 ? -9.857 -2.465 -0.097 1.00 98.50 102 TYR A CA 1
ATOM 811 C C . TYR A 1 102 ? -9.020 -1.539 0.792 1.00 98.50 102 TYR A C 1
ATOM 813 O O . TYR A 1 102 ? -9.485 -1.137 1.860 1.00 98.50 102 TYR A O 1
ATOM 821 N N . GLY A 1 103 ? -7.813 -1.171 0.354 1.00 98.06 103 GLY A N 1
ATOM 822 C CA . GLY A 1 103 ? -6.959 -0.207 1.047 1.00 98.06 103 GLY A CA 1
ATOM 823 C C . GLY A 1 103 ? -7.636 1.154 1.211 1.00 98.06 103 GLY A C 1
ATOM 824 O O . GLY A 1 103 ? -7.675 1.691 2.318 1.00 98.06 103 GLY A O 1
ATOM 825 N N . LEU A 1 104 ? -8.263 1.665 0.147 1.00 98.44 104 LEU A N 1
ATOM 826 C CA . LEU A 1 104 ? -9.018 2.918 0.185 1.00 98.44 104 LEU A CA 1
ATOM 827 C C . LEU A 1 104 ? -10.234 2.826 1.115 1.00 98.44 104 LEU A C 1
ATOM 829 O O . LEU A 1 104 ? -10.441 3.699 1.956 1.00 98.44 104 LEU A O 1
ATOM 833 N N . ALA A 1 105 ? -10.998 1.731 1.037 1.00 98.31 105 ALA A N 1
ATOM 834 C CA . ALA A 1 105 ? -12.112 1.501 1.956 1.00 98.31 105 ALA A CA 1
ATOM 835 C C . ALA A 1 105 ? -11.658 1.476 3.428 1.00 98.31 105 ALA A C 1
ATOM 837 O O . ALA A 1 105 ? -12.388 1.917 4.317 1.00 98.31 105 ALA A O 1
ATOM 838 N N . MET A 1 106 ? -10.445 0.991 3.699 1.00 98.00 106 MET A N 1
ATOM 839 C CA . MET A 1 106 ? -9.873 0.951 5.042 1.00 98.00 106 MET A CA 1
ATOM 840 C C . MET A 1 106 ? -9.447 2.337 5.540 1.00 98.00 106 MET A C 1
ATOM 842 O O . MET A 1 106 ? -9.730 2.676 6.690 1.00 98.00 106 MET A O 1
ATOM 846 N N . LEU A 1 107 ? -8.873 3.178 4.669 1.00 98.06 107 LEU A N 1
ATOM 847 C CA . LEU A 1 107 ? -8.629 4.595 4.974 1.00 98.06 107 LEU A CA 1
ATOM 848 C C . LEU A 1 107 ? -9.934 5.301 5.372 1.00 98.06 107 LEU A C 1
ATOM 850 O O . LEU A 1 107 ? -9.989 5.962 6.413 1.00 98.06 107 LEU A O 1
ATOM 854 N N . HIS A 1 108 ? -11.014 5.080 4.618 1.00 97.69 108 HIS A N 1
ATOM 855 C CA . HIS A 1 108 ? -12.333 5.641 4.929 1.00 97.69 108 HIS A CA 1
ATOM 856 C C . HIS A 1 108 ? -12.869 5.161 6.282 1.00 97.69 108 HIS A C 1
ATOM 858 O O . HIS A 1 108 ? -13.331 5.976 7.082 1.00 97.69 108 HIS A O 1
ATOM 864 N N . GLN A 1 109 ? -12.759 3.865 6.590 1.00 97.31 109 GLN A N 1
ATOM 865 C CA . GLN A 1 109 ? -13.173 3.313 7.890 1.00 97.31 109 GLN A CA 1
ATOM 866 C C . GLN A 1 109 ? -12.359 3.857 9.073 1.00 97.31 109 GLN A C 1
ATOM 868 O O . GLN A 1 109 ? -12.884 3.951 10.184 1.00 97.31 109 GLN A O 1
ATOM 873 N N . ALA A 1 110 ? -11.102 4.241 8.843 1.00 96.69 110 ALA A N 1
ATOM 874 C CA . ALA A 1 110 ? -10.254 4.907 9.828 1.00 96.69 110 ALA A CA 1
ATOM 875 C C . ALA A 1 110 ? -10.500 6.431 9.922 1.00 96.69 110 ALA A C 1
ATOM 877 O O . ALA A 1 110 ? -9.840 7.113 10.709 1.00 96.69 110 ALA A O 1
ATOM 878 N N . GLY A 1 111 ? -11.451 6.972 9.149 1.00 96.00 111 GLY A N 1
ATOM 879 C CA . GLY A 1 111 ? -11.787 8.398 9.125 1.00 96.00 111 GLY A CA 1
ATOM 880 C C . GLY A 1 111 ? -10.821 9.259 8.304 1.00 96.00 111 GLY A C 1
ATOM 881 O O . GLY A 1 111 ? -10.755 10.469 8.516 1.00 96.00 111 GLY A O 1
ATOM 882 N N . ILE A 1 112 ? -10.059 8.653 7.390 1.00 95.75 112 ILE A N 1
ATOM 883 C CA . ILE A 1 112 ? -9.103 9.319 6.496 1.00 95.75 112 ILE A CA 1
ATOM 884 C C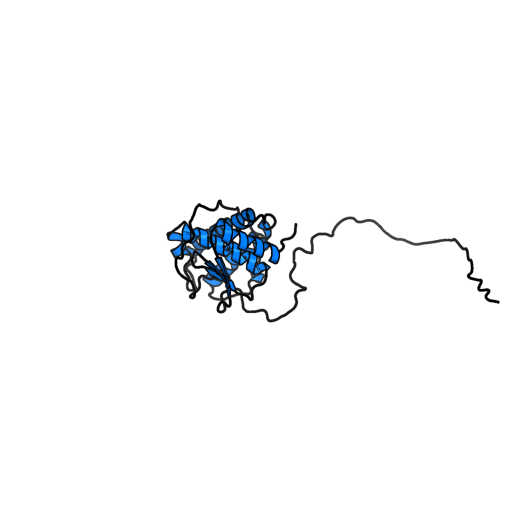 . ILE A 1 112 ? -9.750 9.419 5.105 1.00 95.75 112 ILE A C 1
ATOM 886 O O . ILE A 1 112 ? -9.480 8.613 4.221 1.00 95.75 112 ILE A O 1
ATOM 890 N N . ALA A 1 113 ? -10.665 10.377 4.934 1.00 90.31 113 ALA A N 1
ATOM 891 C CA . ALA A 1 113 ? -11.472 10.525 3.712 1.00 90.31 113 ALA A CA 1
ATOM 892 C C . ALA A 1 113 ? -10.902 11.524 2.684 1.00 90.31 113 ALA A C 1
ATOM 894 O O . ALA A 1 113 ? -11.338 11.545 1.542 1.00 90.31 113 ALA A O 1
ATOM 895 N N . ASP A 1 114 ? -9.915 12.338 3.066 1.00 92.19 114 ASP A N 1
ATOM 896 C CA . ASP A 1 114 ? -9.304 13.339 2.174 1.00 92.19 114 ASP A CA 1
ATOM 897 C C . ASP A 1 114 ? -8.112 12.767 1.372 1.00 92.19 114 ASP A C 1
ATOM 899 O O . ASP A 1 114 ? -7.345 13.511 0.764 1.00 92.19 114 ASP A O 1
ATOM 903 N N . ALA A 1 115 ? -7.911 11.445 1.408 1.00 95.88 115 ALA A N 1
ATOM 904 C CA . ALA A 1 115 ? -6.739 10.775 0.846 1.00 95.88 115 ALA A CA 1
ATOM 905 C C . ALA A 1 115 ? -6.982 10.136 -0.532 1.00 95.88 115 ALA A C 1
ATOM 907 O O . ALA A 1 115 ? -6.043 9.594 -1.107 1.00 95.88 115 ALA A O 1
ATOM 908 N N . ASP A 1 116 ? -8.200 10.201 -1.074 1.00 96.88 116 ASP A N 1
ATOM 909 C CA . ASP A 1 116 ? -8.622 9.457 -2.270 1.00 96.88 116 ASP A CA 1
ATOM 910 C C . ASP A 1 116 ? -7.771 9.759 -3.507 1.00 96.88 116 ASP A C 1
ATOM 912 O O . ASP A 1 116 ? -7.300 8.837 -4.177 1.00 96.88 116 ASP A O 1
ATOM 916 N N . GLU A 1 117 ? -7.533 11.041 -3.798 1.00 96.12 117 GLU A N 1
ATOM 917 C CA . GLU A 1 117 ? -6.719 11.456 -4.947 1.00 96.12 117 GLU A CA 1
ATOM 918 C C . GLU A 1 117 ? -5.262 11.013 -4.787 1.00 96.12 117 GLU A C 1
ATOM 920 O O . GLU A 1 117 ? -4.697 10.399 -5.692 1.00 96.12 117 GLU A O 1
ATOM 925 N N . TRP A 1 118 ? -4.670 11.277 -3.618 1.00 96.31 118 TRP A N 1
ATOM 926 C CA . TRP A 1 118 ? -3.294 10.888 -3.306 1.00 96.31 118 TRP A CA 1
ATOM 927 C C . TRP A 1 118 ? -3.115 9.371 -3.391 1.00 96.31 118 TRP A C 1
ATOM 929 O O . TRP A 1 118 ? -2.206 8.897 -4.069 1.00 96.31 118 TRP A O 1
ATOM 939 N N . PHE A 1 119 ? -4.006 8.605 -2.762 1.00 97.44 119 PHE A N 1
ATOM 940 C CA . PHE A 1 119 ? -3.919 7.151 -2.720 1.00 97.44 119 PHE A CA 1
ATOM 941 C C . PHE A 1 119 ? -4.132 6.529 -4.106 1.00 97.44 119 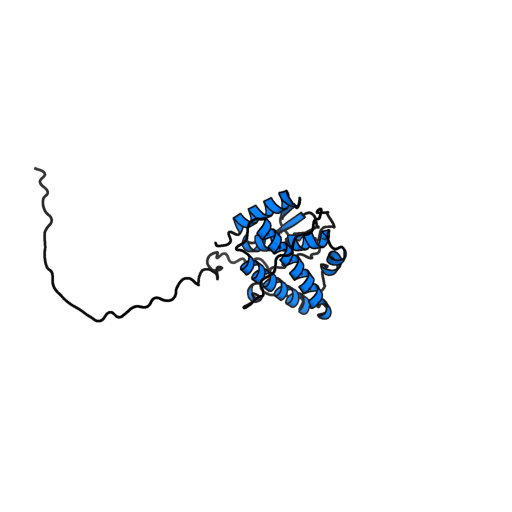PHE A C 1
ATOM 943 O O . PHE A 1 119 ? -3.446 5.567 -4.460 1.00 97.44 119 PHE A O 1
ATOM 950 N N . SER A 1 120 ? -5.022 7.106 -4.922 1.00 97.62 120 SER A N 1
ATOM 951 C CA . SER A 1 120 ? -5.230 6.685 -6.314 1.00 97.62 120 SER A CA 1
ATOM 952 C C . SER A 1 120 ? -3.997 6.951 -7.180 1.00 97.62 120 SER A C 1
ATOM 954 O O . SER A 1 120 ? -3.551 6.054 -7.896 1.00 97.62 120 SER A O 1
ATOM 956 N N . ALA A 1 121 ? -3.398 8.142 -7.073 1.00 96.62 121 ALA A N 1
ATOM 957 C CA . ALA A 1 121 ? -2.173 8.487 -7.795 1.00 96.62 121 ALA A CA 1
ATOM 958 C C . ALA A 1 121 ? -1.011 7.560 -7.418 1.00 96.62 121 ALA A C 1
ATOM 960 O O . ALA A 1 121 ? -0.310 7.046 -8.291 1.00 96.62 121 ALA A O 1
ATOM 961 N N . TYR A 1 122 ? -0.842 7.312 -6.118 1.00 96.38 122 TYR A N 1
ATOM 962 C CA . TYR A 1 122 ? 0.224 6.470 -5.586 1.00 96.38 122 TYR A CA 1
ATOM 963 C C . TYR A 1 122 ? 0.061 5.010 -6.024 1.00 96.38 122 TYR A C 1
ATOM 965 O O . TYR A 1 122 ? 1.017 4.400 -6.499 1.00 96.38 122 TYR A O 1
ATOM 973 N N . SER A 1 123 ? -1.161 4.474 -5.948 1.00 96.19 123 SER A N 1
ATOM 974 C CA . SER A 1 123 ? -1.478 3.118 -6.416 1.00 96.19 123 SER A CA 1
ATOM 975 C C . SER A 1 123 ? -1.239 2.968 -7.917 1.00 96.19 123 SER A C 1
ATOM 977 O O . SER A 1 123 ? -0.693 1.965 -8.366 1.00 96.19 123 SER A O 1
ATOM 979 N N . GLN A 1 124 ? -1.606 3.980 -8.708 1.00 96.38 124 GLN A N 1
ATOM 980 C CA . GLN A 1 124 ? -1.362 3.959 -10.146 1.00 96.38 124 GLN A CA 1
ATOM 981 C C . GLN A 1 124 ? 0.137 4.034 -10.469 1.00 96.38 124 GLN A C 1
ATOM 983 O O . GLN A 1 124 ? 0.591 3.326 -11.367 1.00 96.38 124 GLN A O 1
ATOM 988 N N . CYS A 1 125 ? 0.901 4.851 -9.737 1.00 95.25 125 CYS A N 1
ATOM 989 C CA . CYS A 1 125 ? 2.359 4.921 -9.838 1.00 95.25 125 CYS A CA 1
ATOM 990 C C . CYS A 1 125 ? 3.005 3.561 -9.533 1.00 95.25 125 CYS A C 1
ATOM 992 O O . CYS A 1 125 ? 3.847 3.096 -10.300 1.00 95.25 125 CYS A O 1
ATOM 994 N N . ASP A 1 126 ? 2.564 2.893 -8.462 1.00 92.88 126 ASP A N 1
ATOM 995 C CA . ASP A 1 126 ? 3.047 1.561 -8.086 1.00 92.88 126 ASP A CA 1
ATOM 996 C C . ASP A 1 126 ? 2.744 0.506 -9.159 1.00 92.88 126 ASP A C 1
ATOM 998 O O . ASP A 1 126 ? 3.632 -0.245 -9.554 1.00 92.88 126 ASP A O 1
ATOM 1002 N N . GLN A 1 127 ? 1.543 0.519 -9.740 1.00 93.69 127 GLN A N 1
ATOM 1003 C CA . GLN A 1 127 ? 1.188 -0.370 -10.851 1.00 93.69 127 GLN A CA 1
ATOM 1004 C C . GLN A 1 127 ? 2.066 -0.155 -12.093 1.00 93.69 127 GLN A C 1
ATOM 1006 O O . GLN A 1 127 ? 2.501 -1.123 -12.721 1.00 93.69 127 GLN A O 1
ATOM 1011 N N . ILE A 1 128 ? 2.339 1.102 -12.463 1.00 94.38 128 ILE A N 1
ATOM 1012 C CA . ILE A 1 128 ? 3.202 1.417 -13.612 1.00 94.38 128 ILE A CA 1
ATOM 1013 C C . ILE A 1 128 ? 4.630 0.932 -13.331 1.00 94.38 128 ILE A C 1
ATOM 1015 O O . ILE A 1 128 ? 5.220 0.255 -14.177 1.00 94.38 128 ILE A O 1
ATOM 1019 N N . TYR A 1 129 ? 5.154 1.224 -12.136 1.00 91.94 129 TYR A N 1
ATOM 1020 C CA . TYR A 1 129 ? 6.458 0.745 -11.680 1.00 91.94 129 TYR A CA 1
ATOM 1021 C C . TYR A 1 129 ? 6.545 -0.789 -11.730 1.00 91.94 129 TYR A C 1
ATOM 1023 O O . TYR A 1 129 ? 7.510 -1.349 -12.258 1.00 91.94 129 TYR A O 1
ATOM 1031 N N . LEU A 1 130 ? 5.526 -1.481 -11.213 1.00 89.62 130 LEU A N 1
ATOM 1032 C CA . LEU A 1 130 ? 5.463 -2.939 -11.155 1.00 89.62 130 LEU A CA 1
ATOM 1033 C C . LEU A 1 130 ? 5.533 -3.558 -12.550 1.00 89.62 130 LEU A C 1
ATOM 1035 O O . LEU A 1 130 ? 6.319 -4.479 -12.773 1.00 89.62 130 LEU A O 1
ATOM 1039 N N . LEU A 1 131 ? 4.743 -3.043 -13.496 1.00 91.81 131 LEU A N 1
ATOM 1040 C CA . LEU A 1 131 ? 4.744 -3.549 -14.865 1.00 91.81 131 LEU A CA 1
ATOM 1041 C C . LEU A 1 131 ? 6.058 -3.256 -15.594 1.00 91.81 131 LEU A C 1
ATOM 1043 O O . LEU A 1 131 ? 6.533 -4.117 -16.333 1.00 91.81 131 LEU A O 1
ATOM 1047 N N . ASP A 1 132 ? 6.673 -2.089 -15.389 1.00 92.12 132 ASP A N 1
ATOM 1048 C CA . ASP A 1 132 ? 7.999 -1.797 -15.952 1.00 92.12 132 ASP A CA 1
ATOM 1049 C C . ASP A 1 132 ? 9.066 -2.767 -15.419 1.00 92.12 132 ASP A C 1
ATOM 1051 O O . ASP A 1 132 ? 9.835 -3.355 -16.191 1.00 92.12 132 ASP A O 1
ATOM 1055 N N . PHE A 1 133 ? 9.046 -3.029 -14.109 1.00 89.44 133 PHE A N 1
ATOM 1056 C CA . PHE A 1 133 ? 9.916 -4.018 -13.483 1.00 89.44 133 PHE A CA 1
ATOM 1057 C C . PHE A 1 133 ? 9.642 -5.438 -14.008 1.00 89.44 133 PHE A C 1
ATOM 1059 O O . PHE A 1 133 ? 10.582 -6.188 -14.273 1.00 89.44 133 PHE A O 1
ATOM 1066 N N . TYR A 1 134 ? 8.381 -5.824 -14.196 1.00 89.06 134 TYR A N 1
ATOM 1067 C CA . TYR A 1 134 ? 8.015 -7.137 -14.735 1.00 89.06 134 TYR A CA 1
ATOM 1068 C C . TYR A 1 134 ? 8.385 -7.312 -16.205 1.00 89.06 134 TYR A C 1
ATOM 1070 O O . TYR A 1 134 ? 8.762 -8.418 -16.590 1.00 89.06 134 TYR A O 1
ATOM 1078 N N . ARG A 1 135 ? 8.371 -6.243 -17.006 1.00 92.19 135 ARG A N 1
ATOM 1079 C CA . ARG A 1 135 ? 8.876 -6.271 -18.386 1.00 92.19 135 ARG A CA 1
ATOM 1080 C C . ARG A 1 135 ? 10.390 -6.395 -18.446 1.00 92.19 135 ARG A C 1
ATOM 1082 O O . ARG A 1 135 ? 10.923 -7.190 -19.214 1.00 92.19 135 ARG A O 1
ATOM 1089 N N . SER A 1 136 ? 11.090 -5.566 -17.677 1.00 89.75 136 SER A N 1
ATOM 1090 C CA . SER A 1 136 ? 12.516 -5.312 -17.900 1.00 89.75 136 SER A CA 1
ATOM 1091 C C . SER A 1 136 ? 13.444 -6.015 -16.908 1.00 89.75 136 SER A C 1
ATOM 1093 O O . SER A 1 136 ? 14.639 -6.152 -17.173 1.00 89.75 136 SER A O 1
ATOM 1095 N N . GLY A 1 137 ? 12.929 -6.404 -15.739 1.00 85.94 137 GLY A N 1
ATOM 1096 C CA . GLY A 1 137 ? 13.715 -6.831 -14.580 1.00 85.94 137 GLY A CA 1
ATOM 1097 C C . GLY A 1 137 ? 14.547 -5.717 -13.935 1.00 85.94 137 GLY A C 1
ATOM 1098 O O . GLY A 1 137 ? 15.254 -5.973 -12.956 1.00 85.94 137 GLY A O 1
ATOM 1099 N N . LYS A 1 138 ? 14.484 -4.487 -14.457 1.00 85.12 138 LYS A N 1
ATOM 1100 C CA . LYS A 1 138 ? 15.237 -3.330 -13.967 1.00 85.12 138 LYS A CA 1
ATOM 1101 C C . LYS A 1 138 ? 14.371 -2.521 -13.017 1.00 85.12 138 LYS A C 1
ATOM 1103 O O . LYS A 1 138 ? 13.165 -2.418 -13.190 1.00 85.12 138 LYS A O 1
ATOM 1108 N N . LYS A 1 139 ? 15.004 -1.944 -12.000 1.00 82.19 139 LYS A N 1
ATOM 1109 C CA . LYS A 1 139 ? 14.338 -1.032 -11.070 1.00 82.19 139 LYS A CA 1
ATOM 1110 C C . LYS A 1 139 ? 14.659 0.396 -11.477 1.00 82.19 139 LYS A C 1
ATOM 1112 O O . LYS A 1 139 ? 15.836 0.747 -11.545 1.00 82.19 139 LYS A O 1
ATOM 1117 N N . GLY A 1 140 ? 13.626 1.183 -11.755 1.00 80.50 140 GLY A N 1
ATOM 1118 C CA . GLY A 1 140 ? 13.736 2.627 -11.948 1.00 80.50 140 GLY A CA 1
ATOM 1119 C C . GLY A 1 140 ? 13.567 3.396 -10.638 1.00 80.50 140 GLY A C 1
ATOM 1120 O O . GLY A 1 140 ? 13.263 2.817 -9.596 1.00 80.50 140 GLY A O 1
ATOM 1121 N N . ASP A 1 141 ? 13.756 4.709 -10.688 1.00 86.00 141 ASP A N 1
ATOM 1122 C CA . ASP A 1 141 ? 13.327 5.597 -9.607 1.00 86.00 141 ASP A CA 1
ATOM 1123 C C . ASP A 1 141 ? 11.792 5.675 -9.588 1.00 86.00 141 ASP A C 1
ATOM 1125 O O . ASP A 1 141 ? 11.178 5.947 -10.612 1.00 86.00 141 ASP A O 1
ATOM 1129 N N . PHE A 1 142 ? 11.167 5.425 -8.436 1.00 84.44 142 PHE A N 1
ATOM 1130 C CA . PHE A 1 142 ? 9.709 5.328 -8.318 1.00 84.44 142 PHE A CA 1
ATOM 1131 C C . PHE A 1 142 ? 8.999 6.614 -8.757 1.00 84.44 142 PHE A C 1
ATOM 1133 O O . PHE A 1 142 ? 7.958 6.556 -9.406 1.00 84.44 142 PHE A O 1
ATOM 1140 N N . ARG A 1 143 ? 9.573 7.785 -8.452 1.00 86.31 143 ARG A N 1
ATOM 1141 C CA . ARG A 1 143 ? 8.938 9.078 -8.755 1.00 86.31 143 ARG A CA 1
ATOM 1142 C C . ARG A 1 143 ? 8.827 9.353 -10.257 1.00 86.31 143 ARG A C 1
ATOM 1144 O O . ARG A 1 143 ? 7.958 10.124 -10.654 1.00 86.31 143 ARG A O 1
ATOM 1151 N N . THR A 1 144 ? 9.633 8.707 -11.103 1.00 90.81 144 THR A N 1
ATOM 1152 C CA . THR A 1 144 ? 9.546 8.884 -12.565 1.00 90.81 144 THR A CA 1
ATOM 1153 C C . THR A 1 144 ? 8.310 8.218 -13.172 1.00 90.81 144 THR A C 1
ATOM 1155 O O . THR A 1 144 ? 7.939 8.542 -14.299 1.00 90.81 144 THR A O 1
ATOM 1158 N N . PHE A 1 145 ? 7.646 7.333 -12.422 1.00 92.12 145 PHE A N 1
ATOM 1159 C CA . PHE A 1 145 ? 6.418 6.650 -12.830 1.00 92.12 145 PHE A CA 1
ATOM 1160 C C . PHE A 1 145 ? 5.145 7.380 -12.387 1.00 92.12 145 PHE A C 1
ATOM 1162 O O . PHE A 1 145 ? 4.042 6.887 -12.632 1.00 92.12 145 PHE A O 1
ATOM 1169 N N . TRP A 1 146 ? 5.274 8.549 -11.745 1.00 93.25 146 TRP A N 1
ATOM 1170 C CA . TRP A 1 146 ? 4.122 9.293 -11.255 1.00 93.25 146 TRP A CA 1
ATOM 1171 C C . TRP A 1 146 ? 3.218 9.727 -12.422 1.00 93.25 146 TRP A C 1
ATOM 1173 O O . TRP A 1 146 ? 3.678 10.423 -13.334 1.00 93.25 146 TRP A O 1
ATOM 1183 N N . PRO A 1 147 ? 1.933 9.332 -12.434 1.00 89.81 147 PRO A N 1
ATOM 1184 C CA . PRO A 1 147 ? 1.068 9.573 -13.579 1.00 89.81 147 PRO A CA 1
ATOM 1185 C C . PRO A 1 147 ? 0.647 11.044 -13.674 1.00 89.81 147 PRO A C 1
ATOM 1187 O O . PRO A 1 147 ? 0.283 11.671 -12.681 1.00 89.81 147 PRO A O 1
ATOM 1190 N N . ALA A 1 148 ? 0.607 11.581 -14.898 1.00 88.62 148 ALA A N 1
ATOM 1191 C CA . ALA A 1 148 ? 0.040 12.909 -15.164 1.00 88.62 148 ALA A CA 1
ATOM 1192 C C . ALA A 1 148 ? -1.493 12.942 -14.997 1.00 88.62 148 ALA A C 1
ATOM 1194 O O . ALA A 1 148 ? -2.068 13.978 -14.673 1.00 88.62 148 ALA A O 1
ATOM 1195 N N . SER A 1 149 ? -2.151 11.803 -15.223 1.00 91.56 149 SER A N 1
ATOM 1196 C CA . SER A 1 149 ? -3.585 11.600 -15.026 1.00 91.56 149 SER A CA 1
ATOM 1197 C C . SER A 1 149 ? -3.845 10.167 -14.587 1.00 91.56 149 SER A C 1
ATOM 1199 O O . SER A 1 149 ? -3.205 9.248 -15.099 1.00 91.56 149 SER A O 1
ATOM 1201 N N . PHE A 1 150 ? -4.809 9.968 -13.699 1.00 93.75 150 PHE A N 1
ATOM 1202 C CA . PHE A 1 150 ? -5.149 8.660 -13.151 1.00 93.75 150 PHE A CA 1
ATOM 1203 C C . PHE A 1 150 ? -6.656 8.586 -12.872 1.00 93.75 150 PHE A C 1
ATOM 1205 O O . PHE A 1 150 ? -7.268 9.605 -12.537 1.00 93.75 150 PHE A O 1
ATOM 1212 N N . PRO A 1 151 ? -7.280 7.408 -13.024 1.00 93.81 151 PRO A N 1
ATOM 1213 C CA . PRO A 1 151 ? -8.638 7.199 -12.548 1.00 93.81 151 PRO A CA 1
ATOM 1214 C C . PRO A 1 151 ? -8.662 7.186 -11.013 1.00 93.81 151 PRO A C 1
ATOM 1216 O O . PRO A 1 151 ? -7.720 6.718 -10.374 1.00 93.81 151 PRO A O 1
ATOM 1219 N N . LEU A 1 152 ? -9.756 7.666 -10.417 1.00 96.88 152 LEU A N 1
ATOM 1220 C CA . LEU A 1 152 ? -9.969 7.509 -8.979 1.00 96.88 152 LEU A CA 1
ATOM 1221 C C . LEU A 1 152 ? -10.353 6.068 -8.663 1.00 96.88 152 LEU A C 1
ATOM 1223 O O . LEU A 1 152 ? -11.322 5.535 -9.217 1.00 96.88 152 LEU A O 1
ATOM 1227 N N . ILE A 1 153 ? -9.620 5.469 -7.729 1.00 97.19 153 ILE A N 1
ATOM 1228 C CA . ILE A 1 153 ? -9.962 4.167 -7.167 1.00 97.19 153 ILE A CA 1
ATOM 1229 C C . ILE A 1 153 ? -11.324 4.277 -6.496 1.00 97.19 153 ILE A C 1
ATOM 1231 O O . ILE A 1 153 ? -11.617 5.241 -5.793 1.00 97.19 153 ILE A O 1
ATOM 1235 N N . GLN A 1 154 ? -12.165 3.276 -6.726 1.00 97.50 154 GLN A N 1
ATOM 1236 C CA . GLN A 1 154 ? -13.447 3.174 -6.048 1.00 97.50 154 GLN A CA 1
ATOM 1237 C C . GLN A 1 154 ? -13.286 2.258 -4.834 1.00 97.50 154 GLN A C 1
ATOM 1239 O O . GLN A 1 154 ? -12.813 1.130 -4.993 1.00 97.50 154 GLN A O 1
ATOM 1244 N N . PRO A 1 155 ? -13.662 2.700 -3.622 1.00 97.94 155 PRO A N 1
ATOM 1245 C CA . PRO A 1 155 ? -13.557 1.855 -2.444 1.00 97.94 155 PRO A CA 1
ATOM 1246 C C . PRO A 1 155 ? -14.484 0.643 -2.589 1.00 97.94 155 PRO A C 1
ATOM 1248 O O . PRO A 1 155 ? -15.668 0.773 -2.913 1.00 97.94 155 PRO A O 1
ATOM 1251 N N . LYS A 1 156 ? -13.954 -0.551 -2.318 1.00 97.69 156 LYS A N 1
ATOM 1252 C CA . LYS A 1 156 ? -14.732 -1.796 -2.324 1.00 97.69 156 LYS A CA 1
ATOM 1253 C C . LYS A 1 156 ? -15.085 -2.184 -0.885 1.00 97.69 156 LYS A C 1
ATOM 1255 O O . LYS A 1 156 ? -14.198 -2.156 -0.030 1.00 97.69 156 LYS A O 1
ATOM 1260 N N . PRO A 1 157 ? -16.340 -2.576 -0.584 1.00 97.75 157 PRO A N 1
ATOM 1261 C CA . PRO A 1 157 ? -16.699 -3.058 0.745 1.00 97.75 157 PRO A CA 1
ATOM 1262 C C . PRO A 1 157 ? -15.786 -4.204 1.181 1.00 97.75 157 PRO A C 1
ATOM 1264 O O . PRO A 1 157 ? -15.652 -5.195 0.465 1.00 97.75 157 PRO A O 1
ATOM 1267 N N . ILE A 1 158 ? -15.172 -4.067 2.355 1.00 97.69 158 ILE A N 1
ATOM 1268 C CA . ILE A 1 158 ? -14.276 -5.084 2.909 1.00 97.69 158 ILE A CA 1
ATOM 1269 C C . ILE A 1 158 ? -15.132 -6.283 3.356 1.00 97.69 158 ILE A C 1
ATOM 1271 O O . ILE A 1 158 ? -15.998 -6.104 4.222 1.00 97.69 158 ILE A O 1
ATOM 1275 N N . PRO A 1 159 ? -14.936 -7.491 2.789 1.00 96.19 159 PRO A N 1
ATOM 1276 C CA . PRO A 1 159 ? -15.681 -8.677 3.193 1.00 96.19 159 PRO A CA 1
ATOM 1277 C C . PRO A 1 159 ? -15.453 -9.003 4.670 1.00 96.19 159 PRO A C 1
ATOM 1279 O O . PRO A 1 159 ? -14.450 -8.614 5.265 1.00 96.19 159 PRO A O 1
ATOM 1282 N N . SER A 1 160 ? -16.364 -9.760 5.278 1.00 94.50 160 SER A N 1
ATOM 1283 C CA . SER A 1 160 ? -16.093 -10.315 6.604 1.00 94.50 160 SER A CA 1
ATOM 1284 C C . SER A 1 160 ? -15.022 -11.400 6.489 1.00 94.50 160 SER A C 1
ATOM 1286 O O . SER A 1 160 ? -15.171 -12.333 5.702 1.00 94.50 160 SER A O 1
ATOM 1288 N N . PHE A 1 161 ? -13.951 -11.280 7.269 1.00 94.69 161 PHE A N 1
ATOM 1289 C CA . PHE A 1 161 ? -12.904 -12.289 7.371 1.00 94.69 161 PHE A CA 1
ATOM 1290 C C . PHE A 1 161 ? -12.303 -12.289 8.776 1.00 94.69 161 PHE A C 1
ATOM 1292 O O . PHE A 1 161 ? -12.398 -11.304 9.513 1.00 94.69 161 PHE A O 1
ATOM 1299 N N . GLN A 1 162 ? -11.661 -13.399 9.129 1.00 93.44 162 GLN A N 1
ATOM 1300 C CA . GLN A 1 162 ? -10.760 -13.476 10.268 1.00 93.44 162 GLN A CA 1
ATOM 1301 C C . GLN A 1 162 ? -9.342 -13.596 9.724 1.00 93.44 162 GLN A C 1
ATOM 1303 O O . GLN A 1 162 ? -9.066 -14.501 8.940 1.00 93.44 162 GLN A O 1
ATOM 1308 N N . ALA A 1 163 ? -8.463 -12.679 10.124 1.00 91.06 163 ALA A N 1
ATOM 1309 C CA . ALA A 1 163 ? -7.070 -12.712 9.711 1.00 91.06 163 ALA A CA 1
ATOM 1310 C C . ALA A 1 163 ? -6.407 -13.997 10.229 1.00 91.06 163 ALA A C 1
ATOM 1312 O O . ALA A 1 163 ? -6.438 -14.285 11.430 1.00 91.06 163 ALA A O 1
ATOM 1313 N N . VAL A 1 164 ? -5.822 -14.778 9.324 1.00 87.50 164 VAL A N 1
ATOM 1314 C CA . VAL A 1 164 ? -5.075 -15.989 9.658 1.00 87.50 164 VAL A CA 1
ATOM 1315 C C . VAL A 1 164 ? -3.683 -15.932 9.059 1.00 87.50 164 VAL A C 1
ATOM 1317 O O . VAL A 1 164 ? -3.471 -15.471 7.939 1.00 87.50 164 VAL A O 1
ATOM 1320 N N . ARG A 1 165 ? -2.714 -16.449 9.813 1.00 86.44 165 ARG A N 1
ATOM 1321 C CA . ARG A 1 165 ? -1.339 -16.585 9.342 1.00 86.44 165 ARG A CA 1
ATOM 1322 C C . ARG A 1 165 ? -1.307 -17.631 8.227 1.00 86.44 165 ARG A C 1
ATOM 1324 O O . ARG A 1 165 ? -1.588 -18.803 8.472 1.00 86.44 165 ARG A O 1
ATOM 1331 N N . ARG A 1 166 ? -0.956 -17.210 7.016 1.00 76.00 166 ARG A N 1
ATOM 1332 C CA . ARG A 1 166 ? -0.767 -18.075 5.842 1.00 76.00 166 ARG A CA 1
ATOM 1333 C C . ARG A 1 166 ? 0.704 -18.463 5.657 1.00 76.00 166 ARG A C 1
ATOM 1335 O O . ARG A 1 166 ? 0.980 -19.572 5.217 1.00 76.00 166 ARG A O 1
ATOM 1342 N N . GLY A 1 167 ? 1.633 -17.593 6.060 1.00 63.84 167 GLY A N 1
ATOM 1343 C CA . GLY A 1 167 ? 3.082 -17.820 6.004 1.00 63.84 167 GLY A CA 1
ATOM 1344 C C . GLY A 1 167 ? 3.833 -16.528 5.693 1.00 63.84 167 GLY A C 1
ATOM 1345 O O . GLY A 1 167 ? 3.302 -15.673 4.990 1.00 63.84 167 GLY A O 1
ATOM 1346 N N . PHE A 1 168 ? 5.046 -16.370 6.229 1.00 54.09 168 PHE A N 1
ATOM 1347 C CA . PHE A 1 168 ? 5.869 -15.203 5.913 1.00 54.09 168 PHE A CA 1
ATOM 1348 C C . PHE A 1 168 ? 6.446 -15.300 4.506 1.00 54.09 168 PHE A C 1
ATOM 1350 O O . PHE A 1 168 ? 6.990 -16.339 4.139 1.00 54.09 168 PHE A O 1
ATOM 1357 N N . ARG A 1 169 ? 6.392 -14.150 3.827 1.00 57.53 169 ARG A N 1
ATOM 1358 C CA . ARG A 1 169 ? 7.280 -13.689 2.765 1.00 57.53 169 ARG A CA 1
ATOM 1359 C C . ARG A 1 169 ? 8.725 -14.154 2.933 1.00 57.53 169 ARG A C 1
ATOM 1361 O O . ARG A 1 169 ? 9.123 -15.221 2.496 1.00 57.53 169 ARG A O 1
ATOM 1368 N N . MET A 1 170 ? 9.533 -13.295 3.561 1.00 47.84 170 MET A N 1
ATOM 1369 C CA . MET A 1 170 ? 11.014 -13.298 3.596 1.00 47.84 170 MET A CA 1
ATOM 1370 C C . MET A 1 170 ? 11.729 -13.487 2.228 1.00 47.84 170 MET A C 1
ATOM 1372 O O . MET A 1 170 ? 12.891 -13.114 2.111 1.00 47.84 170 MET A O 1
ATOM 1376 N N . ASP A 1 171 ? 11.059 -13.984 1.183 1.00 44.00 171 ASP A N 1
ATOM 1377 C CA . ASP A 1 171 ? 11.507 -14.208 -0.194 1.00 44.00 171 ASP A CA 1
ATOM 1378 C C . ASP A 1 171 ? 10.817 -13.275 -1.216 1.00 44.00 171 ASP A C 1
ATOM 1380 O O . ASP A 1 171 ? 11.208 -13.218 -2.394 1.00 44.00 171 ASP A O 1
ATOM 1384 N N . GLY A 1 172 ? 9.894 -12.440 -0.728 1.00 38.22 172 GLY A N 1
ATOM 1385 C CA . GLY A 1 172 ? 9.460 -11.205 -1.358 1.00 38.22 172 GLY A CA 1
ATOM 1386 C C . GLY A 1 172 ? 8.366 -11.386 -2.399 1.00 38.22 172 GLY A C 1
ATOM 1387 O O . GLY A 1 172 ? 8.636 -11.479 -3.596 1.00 38.22 172 GLY A O 1
ATOM 1388 N N . VAL A 1 173 ? 7.132 -11.216 -1.938 1.00 37.84 173 VAL A N 1
ATOM 1389 C CA . VAL A 1 173 ? 6.170 -10.370 -2.657 1.00 37.84 173 VAL A CA 1
ATOM 1390 C C . VAL A 1 173 ? 5.958 -9.128 -1.806 1.00 37.84 173 VAL A C 1
ATOM 1392 O O . VAL A 1 173 ? 4.850 -8.783 -1.415 1.00 37.84 173 VAL A O 1
ATOM 1395 N N . GLY A 1 174 ? 7.078 -8.505 -1.435 1.00 39.75 174 GLY A N 1
ATOM 1396 C CA . GLY A 1 174 ? 7.048 -7.152 -0.923 1.00 39.75 174 GLY A CA 1
ATOM 1397 C C . GLY A 1 174 ? 6.653 -6.282 -2.097 1.00 39.75 174 GLY A C 1
ATOM 1398 O O . GLY A 1 174 ? 7.485 -5.949 -2.947 1.00 39.75 174 GLY A O 1
ATOM 1399 N N . TYR A 1 175 ? 5.357 -6.020 -2.186 1.00 45.22 175 TYR A N 1
ATOM 1400 C CA . TYR A 1 175 ? 4.874 -4.873 -2.911 1.00 45.22 175 TYR A CA 1
ATOM 1401 C C . TYR A 1 175 ? 5.580 -3.648 -2.344 1.00 45.22 175 TYR A C 1
ATOM 1403 O O . TYR A 1 175 ? 5.745 -3.520 -1.129 1.00 45.22 175 TYR A O 1
ATOM 1411 N N . LEU A 1 176 ? 6.073 -2.825 -3.267 1.00 46.94 176 LEU A N 1
ATOM 1412 C CA . LEU A 1 176 ? 6.943 -1.666 -3.067 1.00 46.94 176 LEU A CA 1
ATOM 1413 C C . LEU A 1 176 ? 8.415 -2.025 -2.832 1.00 46.94 176 LEU A C 1
ATOM 1415 O O . LEU A 1 176 ? 9.002 -1.895 -1.752 1.00 46.94 176 LEU A O 1
ATOM 1419 N N . ARG A 1 177 ? 9.051 -2.411 -3.940 1.00 48.97 177 ARG A N 1
ATOM 1420 C CA . ARG A 1 177 ? 10.499 -2.294 -4.126 1.00 48.97 177 ARG A CA 1
ATOM 1421 C C . ARG A 1 177 ? 10.841 -0.827 -4.387 1.00 48.97 177 ARG A C 1
ATOM 1423 O O . ARG A 1 177 ? 11.104 -0.460 -5.527 1.00 48.97 177 ARG A O 1
ATOM 1430 N N . PHE A 1 178 ? 10.841 0.027 -3.369 1.00 40.28 178 PHE A N 1
ATOM 1431 C CA . PHE A 1 178 ? 11.456 1.340 -3.558 1.00 40.28 178 PHE A CA 1
ATOM 1432 C C . PHE A 1 178 ? 12.953 1.174 -3.848 1.00 40.28 178 PHE A C 1
ATOM 1434 O O . PHE A 1 178 ? 13.635 0.310 -3.293 1.00 40.28 178 PHE A O 1
ATOM 1441 N N . CYS A 1 179 ? 13.446 1.983 -4.784 1.00 28.80 179 CYS A N 1
ATOM 1442 C CA . CYS A 1 179 ? 14.870 2.148 -5.056 1.00 28.80 179 CYS A CA 1
ATOM 1443 C C . CYS A 1 179 ? 15.621 2.639 -3.797 1.00 28.80 179 CYS A C 1
ATOM 1445 O O . CYS A 1 179 ? 14.993 3.165 -2.877 1.00 28.80 179 CYS A O 1
ATOM 1447 N N . PRO A 1 180 ? 16.945 2.407 -3.714 1.00 34.41 180 PRO A N 1
ATOM 1448 C CA . PRO A 1 180 ? 17.688 2.404 -2.457 1.00 34.41 180 PRO A CA 1
ATOM 1449 C C . PRO A 1 180 ? 17.691 3.777 -1.787 1.00 34.41 180 PRO A C 1
ATOM 1451 O O . PRO A 1 180 ? 17.653 4.797 -2.468 1.00 34.41 180 PRO A O 1
ATOM 1454 N N . ARG A 1 181 ? 17.794 3.761 -0.449 1.00 36.41 181 ARG A N 1
ATOM 1455 C CA . ARG A 1 181 ? 18.153 4.881 0.440 1.00 36.41 181 ARG A CA 1
ATOM 1456 C C . ARG A 1 181 ? 18.727 6.087 -0.318 1.00 36.41 181 ARG A C 1
ATOM 1458 O O . ARG A 1 181 ? 19.923 6.113 -0.611 1.00 36.41 181 ARG A O 1
ATOM 1465 N N . ASN A 1 182 ? 17.907 7.106 -0.581 1.00 35.38 182 ASN A N 1
ATOM 1466 C CA . ASN A 1 182 ? 18.438 8.422 -0.921 1.00 35.38 182 ASN A CA 1
ATOM 1467 C C . ASN A 1 182 ? 19.167 8.944 0.324 1.00 35.38 182 ASN A C 1
ATOM 1469 O O . ASN A 1 182 ? 18.555 9.411 1.278 1.00 35.38 182 ASN A O 1
ATOM 1473 N N . LEU A 1 183 ? 20.496 8.843 0.318 1.00 33.59 183 LEU A N 1
ATOM 1474 C CA . LEU A 1 183 ? 21.399 9.427 1.315 1.00 33.59 183 LEU A CA 1
ATOM 1475 C C . LEU A 1 183 ? 21.491 10.966 1.208 1.00 33.59 183 LEU A C 1
ATOM 1477 O O . LEU A 1 183 ? 22.426 11.558 1.740 1.00 33.59 183 LEU A O 1
ATOM 1481 N N . SER A 1 184 ? 20.550 11.637 0.538 1.00 31.75 184 SER A N 1
ATOM 1482 C CA . SER A 1 184 ? 20.503 13.097 0.459 1.00 31.75 184 SER A CA 1
ATOM 1483 C C . SER A 1 184 ? 19.415 13.647 1.377 1.00 31.75 184 SER A C 1
ATOM 1485 O O . SER A 1 184 ? 18.229 13.653 1.057 1.00 31.75 184 SER A O 1
ATOM 1487 N N . SER A 1 185 ? 19.849 14.113 2.541 1.00 36.53 185 SER A N 1
ATOM 1488 C CA . SER A 1 185 ? 19.072 14.898 3.489 1.00 36.53 185 SER A CA 1
ATOM 1489 C C . SER A 1 185 ? 18.744 16.285 2.920 1.00 36.53 185 SER A C 1
ATOM 1491 O O . SER A 1 185 ? 19.568 17.191 3.031 1.00 36.53 185 SER A O 1
ATOM 1493 N N . ASP A 1 186 ? 17.550 16.470 2.358 1.00 31.41 186 ASP A N 1
ATOM 1494 C CA . ASP A 1 186 ? 16.918 17.793 2.272 1.00 31.41 186 ASP A CA 1
ATOM 1495 C C . ASP A 1 186 ? 15.380 17.668 2.363 1.00 31.41 186 ASP A C 1
ATOM 1497 O O . ASP A 1 186 ? 14.731 17.280 1.394 1.00 31.41 186 ASP A O 1
ATOM 1501 N N . PRO A 1 187 ? 14.766 17.964 3.524 1.00 37.81 187 PRO A N 1
ATOM 1502 C CA . PRO A 1 187 ? 13.321 17.857 3.729 1.00 37.81 187 PRO A CA 1
ATOM 1503 C C . PRO A 1 187 ? 12.513 19.017 3.112 1.00 37.81 187 PRO A C 1
ATOM 1505 O O . PRO A 1 187 ? 11.328 19.150 3.411 1.00 37.81 187 PRO A O 1
ATOM 1508 N N . SER A 1 188 ? 13.125 19.886 2.295 1.00 34.59 188 SER A N 1
ATOM 1509 C CA . SER A 1 188 ? 12.486 21.120 1.814 1.00 34.59 188 SER A CA 1
ATOM 1510 C C . SER A 1 188 ? 11.934 21.092 0.380 1.00 34.59 188 SER A C 1
ATOM 1512 O O . SER A 1 188 ? 11.339 22.091 -0.028 1.00 34.59 188 SER A O 1
ATOM 1514 N N . GLN A 1 189 ? 12.065 19.990 -0.376 1.00 38.62 189 GLN A N 1
ATOM 1515 C CA . GLN A 1 189 ? 11.703 19.975 -1.809 1.00 38.62 189 GLN A CA 1
ATOM 1516 C C . GLN A 1 189 ? 10.525 19.086 -2.246 1.00 38.62 189 GLN A C 1
ATOM 1518 O O . GLN A 1 189 ? 10.100 19.204 -3.392 1.00 38.62 189 GLN A O 1
ATOM 1523 N N . ASP A 1 190 ? 9.909 18.293 -1.370 1.00 42.22 190 ASP A N 1
ATOM 1524 C CA . ASP A 1 190 ? 8.865 17.337 -1.779 1.00 42.22 190 ASP A CA 1
ATOM 1525 C C . ASP A 1 190 ? 7.450 17.745 -1.327 1.00 42.22 190 ASP A C 1
ATOM 1527 O O . ASP A 1 190 ? 6.851 17.101 -0.468 1.00 42.22 190 ASP A O 1
ATOM 1531 N N . ASP A 1 191 ? 6.880 18.804 -1.914 1.00 42.94 191 ASP A N 1
ATOM 1532 C CA . ASP A 1 191 ? 5.422 19.012 -1.854 1.00 42.94 191 ASP A CA 1
ATOM 1533 C C . ASP A 1 191 ? 4.850 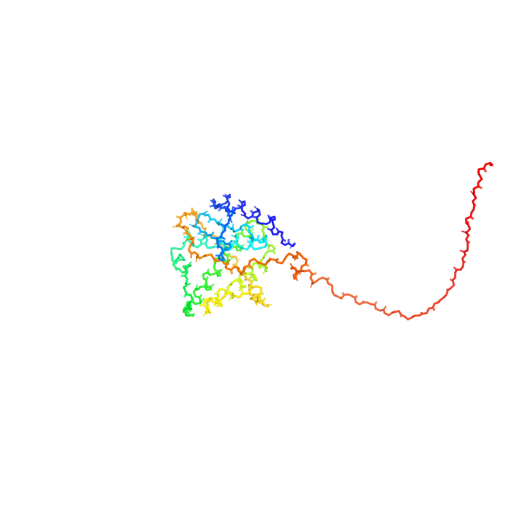19.654 -3.139 1.00 42.94 191 ASP A C 1
ATOM 1535 O O . ASP A 1 191 ? 4.836 20.884 -3.276 1.00 42.94 191 ASP A O 1
ATOM 1539 N N . PRO A 1 192 ? 4.328 18.856 -4.092 1.00 41.53 192 PRO A N 1
ATOM 1540 C CA . PRO A 1 192 ? 3.618 19.383 -5.256 1.00 41.53 192 PRO A CA 1
ATOM 1541 C C . PRO A 1 192 ? 2.219 19.947 -4.927 1.00 41.53 192 PRO A C 1
ATOM 1543 O O . PRO A 1 192 ? 1.622 20.599 -5.785 1.00 41.53 192 PRO A O 1
ATOM 1546 N N . PHE A 1 193 ? 1.688 19.774 -3.707 1.00 42.84 193 PHE A N 1
ATOM 1547 C CA . PHE A 1 193 ? 0.388 20.330 -3.303 1.00 42.84 193 PHE A CA 1
ATOM 1548 C C . PHE A 1 193 ? 0.462 21.777 -2.793 1.00 42.84 193 PHE A C 1
ATOM 1550 O O . PHE A 1 193 ? -0.577 22.411 -2.589 1.00 42.84 193 PHE A O 1
ATOM 1557 N N . ARG A 1 194 ? 1.659 22.367 -2.664 1.00 39.56 194 ARG A N 1
ATOM 1558 C CA . ARG A 1 194 ? 1.814 23.748 -2.172 1.00 39.56 194 ARG A CA 1
ATOM 1559 C C . ARG A 1 194 ? 1.608 24.847 -3.229 1.00 39.56 194 ARG A C 1
ATOM 1561 O O . ARG A 1 194 ? 1.616 26.024 -2.881 1.00 39.56 194 ARG A O 1
ATOM 1568 N N . SER A 1 195 ? 1.381 24.504 -4.501 1.00 35.19 195 SER A N 1
ATOM 1569 C CA . SER A 1 195 ? 1.344 25.465 -5.621 1.00 35.19 195 SER A CA 1
ATOM 1570 C C . SER A 1 195 ? 0.027 25.445 -6.414 1.00 35.19 195 SER A C 1
ATOM 1572 O O . SER A 1 195 ? 0.004 25.196 -7.618 1.00 35.19 195 SER A O 1
ATOM 1574 N N . ARG A 1 196 ? -1.109 25.705 -5.753 1.00 35.00 196 ARG A N 1
ATOM 1575 C CA . ARG A 1 196 ? -2.368 26.020 -6.469 1.00 35.00 196 ARG A CA 1
ATOM 1576 C C . ARG A 1 196 ? -3.292 27.033 -5.787 1.00 35.00 196 ARG A C 1
ATOM 1578 O O . ARG A 1 196 ? -4.451 27.155 -6.165 1.00 35.00 196 ARG A O 1
ATOM 1585 N N . ALA A 1 197 ? -2.772 27.820 -4.847 1.00 35.25 197 ALA A N 1
ATOM 1586 C CA . ALA A 1 197 ? -3.457 28.995 -4.313 1.00 35.25 197 ALA A CA 1
ATOM 1587 C C . ALA A 1 197 ? -2.680 30.255 -4.714 1.00 35.25 197 ALA A C 1
ATOM 1589 O O . ALA A 1 197 ? -1.770 30.682 -4.011 1.00 35.25 197 ALA A O 1
ATOM 1590 N N . GLY A 1 198 ? -3.008 30.825 -5.873 1.00 34.34 198 GLY A N 1
ATOM 1591 C CA . GLY A 1 198 ? -2.413 32.087 -6.302 1.00 34.34 198 GLY A CA 1
ATOM 1592 C C . GLY A 1 198 ? -2.533 32.345 -7.793 1.00 34.34 198 GLY A C 1
ATOM 1593 O O . GLY A 1 198 ? -1.535 32.292 -8.500 1.00 34.34 198 GLY A O 1
ATOM 1594 N N . SER A 1 199 ? -3.736 32.642 -8.281 1.00 29.16 199 SER A N 1
ATOM 1595 C CA . SER A 1 199 ? -3.871 33.491 -9.465 1.00 29.16 199 SER A CA 1
ATOM 1596 C C . SER A 1 199 ? -5.266 34.099 -9.552 1.00 29.16 199 SER A C 1
ATOM 1598 O O . SER A 1 199 ? -6.254 33.425 -9.273 1.00 29.16 199 SER A O 1
ATOM 1600 N N . ALA A 1 200 ? -5.278 35.356 -9.992 1.00 28.38 200 ALA A N 1
ATOM 1601 C CA . ALA A 1 200 ? -6.402 36.224 -10.325 1.00 28.38 200 ALA A CA 1
ATOM 1602 C C . ALA A 1 200 ? -7.096 36.934 -9.150 1.00 28.38 200 ALA A C 1
ATOM 1604 O O . ALA A 1 200 ? -8.120 36.483 -8.653 1.00 28.38 200 ALA A O 1
ATOM 1605 N N . LEU A 1 201 ? -6.578 38.113 -8.794 1.00 30.67 201 LEU A N 1
ATOM 1606 C CA . LEU A 1 201 ? -7.257 39.363 -9.156 1.00 30.67 201 LEU A CA 1
ATOM 1607 C C . LEU A 1 201 ? -6.195 40.407 -9.542 1.00 30.67 201 LEU A C 1
ATOM 1609 O O . LEU A 1 201 ? -5.340 40.775 -8.738 1.00 30.67 201 LEU A O 1
ATOM 1613 N N . GLU A 1 202 ? -6.230 40.808 -10.813 1.00 32.84 202 GLU A N 1
ATOM 1614 C CA . GLU A 1 202 ? -5.619 42.035 -11.323 1.00 32.84 202 GLU A CA 1
ATOM 1615 C C . GLU A 1 202 ? -6.224 43.250 -10.610 1.00 32.84 202 GLU A C 1
ATOM 1617 O O . GLU A 1 202 ? -7.416 43.238 -10.324 1.00 32.84 202 GLU A O 1
ATOM 1622 N N . GLU A 1 203 ? -5.437 44.311 -10.404 1.00 32.31 203 GLU A N 1
ATOM 1623 C CA . GLU A 1 203 ? -5.835 45.667 -10.809 1.00 32.31 203 GLU A CA 1
ATOM 1624 C C . GLU A 1 203 ? -4.661 46.667 -10.713 1.00 32.31 203 GLU A C 1
ATOM 1626 O O . GLU A 1 203 ? -4.152 46.992 -9.646 1.00 32.31 203 GLU A O 1
ATOM 1631 N N . ASN A 1 204 ? -4.277 47.152 -11.898 1.00 31.45 204 ASN A N 1
ATOM 1632 C CA . ASN A 1 204 ? -4.027 48.550 -12.264 1.00 31.45 204 ASN A CA 1
ATOM 1633 C C . ASN A 1 204 ? -2.854 49.369 -11.676 1.00 31.45 204 ASN A C 1
ATOM 1635 O O . ASN A 1 204 ? -2.882 49.895 -10.571 1.00 31.45 204 ASN A O 1
ATOM 1639 N N . LEU A 1 205 ? -1.891 49.601 -12.585 1.00 31.25 205 LEU A N 1
ATOM 1640 C CA . LEU A 1 205 ? -1.355 50.902 -13.027 1.00 31.25 205 LEU A CA 1
ATOM 1641 C C . LEU A 1 205 ? -1.097 51.989 -11.966 1.00 31.25 205 LEU A C 1
ATOM 1643 O O . LEU A 1 205 ? -1.999 52.706 -11.544 1.00 31.25 205 LEU A O 1
ATOM 1647 N N . ILE A 1 206 ? 0.189 52.243 -11.698 1.00 29.45 206 ILE A N 1
ATOM 1648 C CA . ILE A 1 206 ? 0.669 53.484 -11.077 1.00 29.45 206 ILE A CA 1
ATOM 1649 C C . ILE A 1 206 ? 1.403 54.315 -12.139 1.00 29.45 206 ILE A C 1
ATOM 1651 O O . ILE A 1 206 ? 2.493 53.955 -12.581 1.00 29.45 206 ILE A O 1
ATOM 1655 N N . THR A 1 207 ? 0.823 55.459 -12.506 1.00 32.34 207 THR A N 1
ATOM 1656 C CA . THR A 1 207 ? 1.494 56.567 -13.205 1.00 32.34 207 THR A CA 1
ATOM 1657 C C . THR A 1 207 ? 1.367 57.853 -12.379 1.00 32.34 207 THR A C 1
ATOM 1659 O O . THR A 1 207 ? 0.314 58.475 -12.415 1.00 32.34 207 THR A O 1
ATOM 1662 N N . SER A 1 208 ? 2.457 58.219 -11.685 1.00 30.06 208 SER A N 1
ATOM 1663 C CA . SER A 1 208 ? 3.009 59.570 -11.383 1.00 30.06 208 SER A CA 1
ATOM 1664 C C . SER A 1 208 ? 2.080 60.694 -10.799 1.00 30.06 208 SER A C 1
ATOM 1666 O O . SER A 1 208 ? 0.901 60.465 -10.579 1.00 30.06 208 SER A O 1
ATOM 1668 N N . PRO A 1 209 ? 2.588 61.884 -10.377 1.00 50.34 209 PRO A N 1
ATOM 1669 C CA . PRO A 1 209 ? 2.765 62.207 -8.949 1.00 50.34 209 PRO A CA 1
ATOM 1670 C C . PRO A 1 209 ? 2.192 63.583 -8.483 1.00 50.34 209 PRO A C 1
ATOM 1672 O O . PRO A 1 209 ? 1.715 64.365 -9.301 1.00 50.34 209 PRO A O 1
ATOM 1675 N N . LEU A 1 210 ? 2.403 63.898 -7.182 1.00 28.84 210 LEU A N 1
ATOM 1676 C CA . LEU A 1 210 ? 2.375 65.220 -6.482 1.00 28.84 210 LEU A CA 1
ATOM 1677 C C . LEU A 1 210 ? 1.006 65.773 -5.987 1.00 28.84 210 LEU A C 1
ATOM 1679 O O . LEU A 1 210 ? -0.014 65.403 -6.558 1.00 28.84 210 LEU A O 1
ATOM 1683 N N . PRO A 1 211 ? 0.941 66.755 -5.037 1.00 44.84 211 PRO A N 1
ATOM 1684 C CA . PRO A 1 211 ? 1.912 67.235 -4.021 1.00 44.84 211 PRO A CA 1
ATOM 1685 C C . PRO A 1 211 ? 1.297 67.607 -2.625 1.00 44.84 211 PRO A C 1
ATOM 1687 O O . PRO A 1 211 ? 0.099 67.512 -2.399 1.00 44.84 211 PRO A O 1
ATOM 1690 N N . PHE A 1 212 ? 2.149 68.185 -1.755 1.00 27.31 212 PHE A N 1
ATOM 1691 C CA . PHE A 1 212 ? 1.858 69.171 -0.685 1.00 27.31 212 PHE A CA 1
ATOM 1692 C C . PHE A 1 212 ? 1.331 68.690 0.683 1.00 27.31 212 PHE A C 1
ATOM 1694 O O . PHE A 1 212 ? 0.290 68.058 0.792 1.00 27.31 212 PHE A O 1
ATOM 1701 N N . GLY A 1 213 ? 2.013 69.122 1.758 1.00 29.31 213 GLY A N 1
ATOM 1702 C CA . GLY A 1 213 ? 1.482 69.049 3.127 1.00 29.31 213 GLY A CA 1
ATOM 1703 C C . GLY A 1 213 ? 2.527 69.080 4.243 1.00 29.31 213 GLY A C 1
ATOM 1704 O O . GLY A 1 213 ? 2.790 68.069 4.876 1.00 29.31 213 GLY A O 1
ATOM 1705 N N . SER A 1 214 ? 3.131 70.241 4.476 1.00 30.73 214 SER A N 1
ATOM 1706 C CA . SER A 1 214 ? 4.070 70.526 5.569 1.00 30.73 214 SER A CA 1
ATOM 1707 C C . SER A 1 214 ? 3.365 70.645 6.926 1.00 30.73 214 SER A C 1
ATOM 1709 O O . SER A 1 214 ? 2.456 71.461 7.011 1.00 30.73 214 SER A O 1
ATOM 1711 N N . THR A 1 215 ? 3.899 70.023 7.990 1.00 35.72 215 THR A N 1
ATOM 171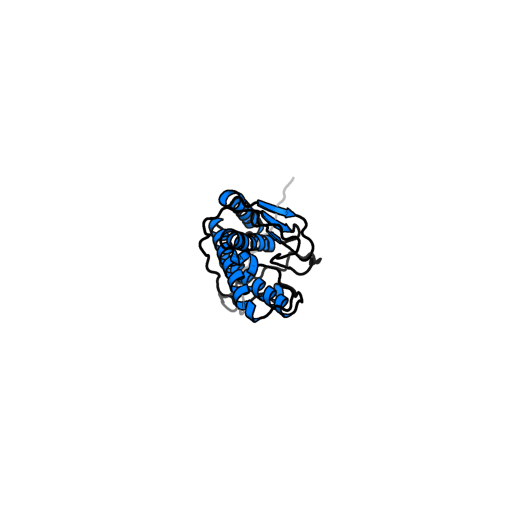2 C CA . THR A 1 215 ? 4.142 70.710 9.282 1.00 35.72 215 THR A CA 1
ATOM 1713 C C . THR A 1 215 ? 5.073 69.937 10.223 1.00 35.72 215 THR A C 1
ATOM 1715 O O . THR A 1 215 ? 4.964 68.733 10.428 1.00 35.72 215 THR A O 1
ATOM 1718 N N . ARG A 1 216 ? 6.006 70.702 10.797 1.00 34.56 216 ARG A N 1
ATOM 1719 C CA . ARG A 1 216 ? 6.930 70.377 11.892 1.00 34.56 216 ARG A CA 1
ATOM 1720 C C . ARG A 1 216 ? 6.199 70.359 13.242 1.00 34.56 216 ARG A C 1
ATOM 1722 O O . ARG A 1 216 ? 5.263 71.130 13.399 1.00 34.56 216 ARG A O 1
ATOM 1729 N N . HIS A 1 217 ? 6.730 69.621 14.220 1.00 37.31 217 HIS A N 1
ATOM 1730 C CA . HIS A 1 217 ? 7.035 70.073 15.598 1.00 37.31 217 HIS A CA 1
ATOM 1731 C C . HIS A 1 217 ? 7.732 68.908 16.336 1.00 37.31 217 HIS A C 1
ATOM 1733 O O . HIS A 1 217 ? 7.169 67.831 16.455 1.00 37.31 217 HIS A O 1
ATOM 1739 N N . LEU A 1 218 ? 9.057 68.955 16.514 1.00 39.50 218 LEU A N 1
ATOM 1740 C CA . LEU A 1 218 ? 9.813 69.532 17.643 1.00 39.50 218 LEU A CA 1
ATOM 1741 C C . LEU A 1 218 ? 9.672 68.741 18.956 1.00 39.50 218 LEU A C 1
ATOM 1743 O O . LEU A 1 218 ? 8.706 68.890 19.694 1.00 39.50 218 LEU A O 1
ATOM 1747 N N . ASN A 1 219 ? 10.722 67.964 19.243 1.00 38.44 219 ASN A N 1
ATOM 1748 C CA . ASN A 1 219 ? 11.124 67.539 20.581 1.00 38.44 219 ASN A CA 1
ATOM 1749 C C . ASN A 1 219 ? 11.610 68.754 21.386 1.00 38.44 219 ASN A C 1
ATOM 1751 O O . ASN A 1 219 ? 12.465 69.487 20.888 1.00 38.44 219 ASN A O 1
ATOM 1755 N N . ASN A 1 220 ? 11.137 68.911 22.623 1.00 37.88 220 ASN A N 1
ATOM 1756 C CA . ASN A 1 220 ? 11.943 69.262 23.802 1.00 37.88 220 ASN A CA 1
ATOM 1757 C C . ASN A 1 220 ? 11.024 69.395 25.025 1.00 37.88 220 ASN A C 1
ATOM 1759 O O . ASN A 1 220 ? 10.035 70.112 24.966 1.00 37.88 220 ASN A O 1
ATOM 1763 N N . GLU A 1 221 ? 11.350 68.721 26.126 1.00 36.78 221 GLU A N 1
ATOM 1764 C CA . GLU A 1 221 ? 12.006 69.371 27.269 1.00 36.78 221 GLU A CA 1
ATOM 1765 C C . GLU A 1 221 ? 12.310 68.335 28.361 1.00 36.78 221 GLU A C 1
ATOM 1767 O O . GLU A 1 221 ? 11.438 67.680 28.930 1.00 36.78 221 GLU A O 1
ATOM 1772 N N . HIS A 1 222 ? 13.603 68.195 28.646 1.00 41.41 222 HIS A N 1
ATOM 1773 C CA . HIS A 1 222 ? 14.103 67.770 29.941 1.00 41.41 222 HIS A CA 1
ATOM 1774 C C . HIS A 1 222 ? 14.223 69.015 30.825 1.00 41.41 222 HIS A C 1
ATOM 1776 O O . HIS A 1 222 ? 14.922 69.952 30.455 1.00 41.41 222 HIS A O 1
ATOM 1782 N N . ALA A 1 223 ? 13.640 68.964 32.020 1.00 44.47 223 ALA A N 1
ATOM 1783 C CA . ALA A 1 223 ? 14.107 69.715 33.177 1.00 44.47 223 ALA A CA 1
ATOM 1784 C C . ALA A 1 223 ? 14.185 68.742 34.364 1.00 44.47 223 ALA A C 1
ATOM 1786 O O . ALA A 1 223 ? 13.192 68.418 35.012 1.00 44.47 223 ALA A O 1
ATOM 1787 N N . LYS A 1 224 ? 15.390 68.214 34.591 1.00 42.72 224 LYS A N 1
ATOM 1788 C CA . LYS A 1 224 ? 15.902 67.977 35.943 1.00 42.72 224 LYS A CA 1
ATOM 1789 C C . LYS A 1 224 ? 16.582 69.291 36.354 1.00 42.72 224 LYS A C 1
ATOM 1791 O O . LYS A 1 224 ? 17.136 69.937 35.470 1.00 42.72 224 LYS A O 1
ATOM 1796 N N . ASN A 1 225 ? 16.477 69.656 37.634 1.00 42.94 225 ASN A N 1
ATOM 1797 C CA . ASN A 1 225 ? 17.122 70.823 38.262 1.00 42.94 225 ASN A CA 1
ATOM 1798 C C . ASN A 1 225 ? 18.494 71.189 37.687 1.00 42.94 225 ASN A C 1
ATOM 1800 O O . ASN A 1 225 ? 19.307 70.252 37.504 1.00 42.94 225 ASN A O 1
#